Protein AF-A0A7S2BHL9-F1 (afdb_monomer)

Solvent-accessible surface area (backbone atoms only — not comparable to full-atom values): 12204 Å² total; per-residue (Å²): 124,82,43,43,43,85,50,82,46,42,50,85,62,42,86,82,74,61,64,64,34,63,33,91,82,46,52,95,88,54,96,54,55,38,31,38,43,61,52,90,95,43,86,72,59,41,47,38,34,33,65,55,87,74,25,52,67,37,49,40,31,65,76,65,19,43,65,74,72,44,53,56,55,47,52,53,49,51,55,51,58,76,70,50,92,65,92,69,88,46,30,35,38,30,39,51,33,43,53,25,66,45,60,51,50,37,51,66,74,48,87,50,27,38,42,32,21,28,37,51,57,64,28,27,30,20,21,38,43,19,44,33,50,33,26,72,79,40,62,80,48,39,91,26,42,41,37,35,70,28,34,60,17,60,55,76,43,76,48,41,37,35,34,28,73,53,29,74,78,52,39,30,77,56,61,65,86,84,53,51,102,54,57,42,94,72,63,44,82,31,43,30,32,30,49,66,81,77,45,50,73,78,59,53,76,35,55,73,47,74,48,82,54,41,67,85,42,56,67,41,41,70,98

Radius of gyration: 16.98 Å; Cα contacts (8 Å, |Δi|>4): 436; chains: 1; bounding box: 48×34×45 Å

Structure (mmCIF, N/CA/C/O backbone):
data_AF-A0A7S2BHL9-F1
#
_entry.id   AF-A0A7S2BHL9-F1
#
loop_
_atom_site.group_PDB
_atom_site.id
_atom_site.type_symbol
_atom_site.label_atom_id
_atom_site.label_alt_id
_atom_site.label_comp_id
_atom_site.label_asym_id
_atom_site.label_entity_id
_atom_site.label_seq_id
_atom_site.pdbx_PDB_ins_code
_atom_site.Cartn_x
_atom_site.Cartn_y
_atom_site.Cartn_z
_atom_site.occupancy
_atom_site.B_iso_or_equiv
_atom_site.auth_seq_id
_atom_site.auth_comp_id
_atom_site.auth_asym_id
_atom_site.auth_atom_id
_atom_site.pdbx_PDB_model_num
ATOM 1 N N . ARG A 1 1 ? 1.905 -14.658 -2.149 1.00 87.38 1 ARG A N 1
ATOM 2 C CA . ARG A 1 1 ? 1.742 -14.786 -0.676 1.00 87.38 1 ARG A CA 1
ATOM 3 C C . ARG A 1 1 ? 1.182 -13.473 -0.147 1.00 87.38 1 ARG A C 1
ATOM 5 O O . ARG A 1 1 ? 1.615 -12.440 -0.636 1.00 87.38 1 ARG A O 1
ATOM 12 N N . VAL A 1 2 ? 0.241 -13.515 0.797 1.00 94.94 2 VAL A N 1
ATOM 13 C CA . VAL A 1 2 ? -0.253 -12.319 1.507 1.00 94.94 2 VAL A CA 1
ATOM 14 C C . VAL A 1 2 ? 0.767 -11.895 2.558 1.00 94.94 2 VAL A C 1
ATOM 16 O O . VAL A 1 2 ? 1.362 -12.761 3.199 1.00 94.94 2 VAL A O 1
ATOM 19 N N . TRP A 1 3 ? 0.973 -10.591 2.706 1.00 98.00 3 TRP A N 1
ATOM 20 C CA . TRP A 1 3 ? 1.836 -9.993 3.719 1.00 98.00 3 TRP A CA 1
ATOM 21 C C . TRP A 1 3 ? 1.001 -9.323 4.815 1.00 98.00 3 TRP A C 1
ATOM 23 O O . TRP A 1 3 ? -0.018 -8.686 4.535 1.00 98.00 3 TRP A O 1
ATOM 33 N N . THR A 1 4 ? 1.453 -9.446 6.058 1.00 97.94 4 THR A N 1
ATOM 34 C CA . THR A 1 4 ? 0.885 -8.817 7.256 1.00 97.94 4 THR A CA 1
ATOM 35 C C . THR A 1 4 ? 1.964 -8.028 8.003 1.00 97.94 4 THR A C 1
ATOM 37 O O . THR A 1 4 ? 3.150 -8.304 7.821 1.00 97.94 4 THR A O 1
ATOM 40 N N . PRO A 1 5 ? 1.607 -7.101 8.910 1.00 98.00 5 PRO A N 1
ATOM 41 C CA . PRO A 1 5 ? 2.603 -6.337 9.667 1.00 98.00 5 PRO A CA 1
ATOM 42 C C . PRO A 1 5 ? 3.554 -7.157 10.554 1.00 98.00 5 PRO A C 1
ATOM 44 O O . PRO A 1 5 ? 4.575 -6.617 10.986 1.00 98.00 5 PRO A O 1
ATOM 47 N N . LEU A 1 6 ? 3.238 -8.430 10.825 1.00 97.19 6 LEU A N 1
ATOM 48 C CA . LEU A 1 6 ? 4.106 -9.357 11.562 1.00 97.19 6 LEU A CA 1
ATOM 49 C C . LEU A 1 6 ? 5.143 -10.054 10.672 1.00 97.19 6 LEU A C 1
ATOM 51 O O . LEU A 1 6 ? 6.123 -10.595 11.183 1.00 97.19 6 LEU A O 1
ATOM 55 N N . ASP A 1 7 ? 4.937 -10.064 9.355 1.00 98.06 7 ASP A N 1
ATOM 56 C CA . ASP A 1 7 ? 5.891 -10.630 8.411 1.00 98.06 7 ASP A CA 1
ATOM 57 C C . ASP A 1 7 ? 7.115 -9.714 8.245 1.00 98.06 7 ASP A C 1
ATOM 59 O O . ASP A 1 7 ? 7.069 -8.497 8.452 1.00 98.06 7 ASP A O 1
ATOM 63 N N . VAL A 1 8 ? 8.232 -10.289 7.789 1.00 97.88 8 VAL A N 1
ATOM 64 C CA . VAL A 1 8 ? 9.397 -9.496 7.370 1.00 97.88 8 VAL A CA 1
ATOM 65 C C . VAL A 1 8 ? 8.984 -8.562 6.221 1.00 97.88 8 VAL A C 1
ATOM 67 O O . VAL A 1 8 ? 8.369 -9.041 5.265 1.00 97.88 8 VAL A O 1
ATOM 70 N N . PRO A 1 9 ? 9.291 -7.249 6.272 1.00 98.00 9 PRO A N 1
ATOM 71 C CA . PRO A 1 9 ? 8.974 -6.324 5.185 1.00 98.00 9 PRO A CA 1
ATOM 72 C C . PRO A 1 9 ? 9.546 -6.775 3.838 1.00 98.00 9 PRO A C 1
ATOM 74 O O . PRO A 1 9 ? 10.678 -7.262 3.767 1.00 98.00 9 PRO A O 1
ATOM 77 N N . ILE A 1 10 ? 8.774 -6.574 2.768 1.00 97.62 10 ILE A N 1
ATOM 78 C CA . ILE A 1 10 ? 9.112 -7.031 1.417 1.00 97.62 10 ILE A CA 1
ATOM 79 C C . ILE A 1 10 ? 9.175 -5.870 0.413 1.00 97.62 10 ILE A C 1
ATOM 81 O O . ILE A 1 10 ? 8.376 -4.941 0.509 1.00 97.62 10 ILE A O 1
ATOM 85 N N . PRO A 1 11 ? 10.096 -5.928 -0.564 1.00 97.25 11 PRO A N 1
ATOM 86 C CA . PRO A 1 11 ? 11.291 -6.774 -0.550 1.00 97.25 11 PRO A CA 1
ATOM 87 C C . PRO A 1 11 ? 12.220 -6.415 0.630 1.00 97.25 11 PRO A C 1
ATOM 89 O O . PRO A 1 11 ? 12.159 -5.312 1.189 1.00 97.25 11 PRO A O 1
ATOM 92 N N . THR A 1 12 ? 13.074 -7.357 1.038 1.00 96.44 12 THR A N 1
ATOM 93 C CA . THR A 1 12 ? 14.035 -7.173 2.146 1.00 96.44 12 THR A CA 1
ATOM 94 C C . THR A 1 12 ? 15.100 -6.130 1.808 1.00 96.44 12 THR A C 1
ATOM 96 O O . THR A 1 12 ? 15.495 -5.346 2.672 1.00 96.44 12 THR A O 1
ATOM 99 N N . THR A 1 13 ? 15.488 -6.053 0.538 1.00 95.38 13 THR A N 1
ATOM 100 C CA . THR A 1 13 ? 16.360 -5.027 -0.043 1.00 95.38 13 THR A CA 1
ATOM 101 C C . THR A 1 13 ? 15.591 -4.209 -1.072 1.00 95.38 13 THR A C 1
ATOM 103 O O . THR A 1 13 ? 14.762 -4.746 -1.803 1.00 95.38 13 THR A O 1
ATOM 106 N N . HIS A 1 14 ? 15.853 -2.904 -1.140 1.00 95.62 14 HIS A N 1
ATOM 107 C CA . HIS A 1 14 ? 15.224 -2.051 -2.144 1.00 95.62 14 HIS A CA 1
ATOM 108 C C . HIS A 1 14 ? 15.722 -2.447 -3.546 1.00 95.62 14 HIS A C 1
ATOM 110 O O . HIS A 1 14 ? 16.930 -2.636 -3.696 1.00 95.62 14 HIS A O 1
ATOM 116 N N . PRO A 1 15 ? 14.858 -2.529 -4.578 1.00 93.12 15 PRO A N 1
ATOM 117 C CA . PRO A 1 15 ? 15.272 -2.919 -5.934 1.00 93.12 15 PRO A CA 1
ATOM 118 C C . PRO A 1 15 ? 16.387 -2.047 -6.528 1.00 93.12 15 PRO A C 1
ATOM 120 O O . PRO A 1 15 ? 17.220 -2.531 -7.281 1.00 93.12 15 PRO A O 1
ATOM 123 N N . LEU A 1 16 ? 16.427 -0.769 -6.141 1.00 90.81 16 LEU A N 1
ATOM 124 C CA . LEU A 1 16 ? 17.457 0.202 -6.541 1.00 90.81 16 LEU A CA 1
ATOM 125 C C . LEU A 1 16 ? 18.526 0.448 -5.457 1.00 90.81 16 LEU A C 1
ATOM 127 O O . LEU A 1 16 ? 19.230 1.450 -5.499 1.00 90.81 16 LEU A O 1
ATOM 131 N N . ASN A 1 17 ? 18.608 -0.421 -4.443 1.00 92.19 17 ASN A N 1
ATOM 132 C CA . ASN A 1 17 ? 19.536 -0.295 -3.311 1.00 92.19 17 ASN A CA 1
ATOM 133 C C . ASN A 1 17 ? 19.415 1.031 -2.518 1.00 92.19 17 ASN A C 1
ATOM 135 O O . ASN A 1 17 ? 20.384 1.536 -1.953 1.00 92.19 17 ASN A O 1
ATOM 139 N N . GLU A 1 18 ? 18.210 1.605 -2.467 1.00 90.69 18 GLU A N 1
ATOM 140 C CA . GLU A 1 18 ? 17.904 2.789 -1.664 1.00 90.69 18 GLU A CA 1
ATOM 141 C C . GLU A 1 18 ? 17.477 2.416 -0.236 1.00 90.69 18 GLU A C 1
ATOM 143 O O . GLU A 1 18 ? 17.133 1.275 0.075 1.00 90.69 18 GLU A O 1
ATOM 148 N N . THR A 1 19 ? 17.457 3.412 0.650 1.00 92.69 19 THR A N 1
ATOM 149 C CA . THR A 1 19 ? 16.949 3.274 2.021 1.00 92.69 19 THR A CA 1
ATOM 150 C C . THR A 1 19 ? 15.828 4.276 2.291 1.00 92.69 19 THR A C 1
ATOM 152 O O . THR A 1 19 ? 15.642 5.238 1.545 1.00 92.69 19 THR A O 1
ATOM 155 N N . CYS A 1 20 ? 15.060 4.055 3.363 1.00 94.62 20 CYS A N 1
ATOM 156 C CA . CYS A 1 20 ? 14.025 4.999 3.784 1.00 94.62 20 CYS A CA 1
ATOM 157 C C . CYS A 1 20 ? 14.647 6.374 4.056 1.00 94.62 20 CYS A C 1
ATOM 159 O O . CYS A 1 20 ? 15.630 6.487 4.795 1.00 94.62 20 CYS A O 1
ATOM 161 N N . ARG A 1 21 ? 14.057 7.431 3.497 1.00 91.44 21 ARG A N 1
ATOM 162 C CA . ARG A 1 21 ? 14.586 8.787 3.651 1.00 91.44 21 ARG A CA 1
ATOM 163 C C . ARG A 1 21 ? 14.358 9.324 5.066 1.00 91.44 21 ARG A C 1
ATOM 165 O O . ARG A 1 21 ? 13.219 9.452 5.508 1.00 91.44 21 ARG A O 1
ATOM 172 N N . ALA A 1 22 ? 15.441 9.703 5.744 1.00 87.81 22 ALA A N 1
ATOM 173 C CA . ALA A 1 22 ? 15.372 10.387 7.033 1.00 87.81 22 ALA A CA 1
ATOM 174 C C . ALA A 1 22 ? 14.797 11.810 6.899 1.00 87.81 22 ALA A C 1
ATOM 176 O O . ALA A 1 22 ? 14.979 12.481 5.877 1.00 87.81 22 ALA A O 1
ATOM 177 N N . HIS A 1 23 ? 14.119 12.283 7.942 1.00 81.81 23 HIS A N 1
ATOM 178 C CA . HIS A 1 23 ? 13.581 13.638 7.987 1.00 81.81 23 HIS A CA 1
ATOM 179 C C . HIS A 1 23 ? 14.723 14.665 8.177 1.00 81.81 23 HIS A C 1
ATOM 181 O O . HIS A 1 23 ? 15.514 14.497 9.095 1.00 81.81 23 HIS A O 1
ATOM 187 N N . PRO A 1 24 ? 14.828 15.758 7.390 1.00 76.81 24 PRO A N 1
ATOM 188 C CA . PRO A 1 24 ? 15.952 16.700 7.459 1.00 76.81 24 PRO A CA 1
ATOM 189 C C . PRO A 1 24 ? 16.146 17.338 8.833 1.00 76.81 24 PRO A C 1
ATOM 191 O O . PRO A 1 24 ? 17.255 17.705 9.197 1.00 76.81 24 PRO A O 1
ATOM 194 N N . ALA A 1 25 ? 15.051 17.489 9.580 1.00 73.50 25 ALA A N 1
ATOM 195 C CA . ALA A 1 25 ? 15.079 18.055 10.920 1.00 73.50 25 ALA A CA 1
ATOM 196 C C . ALA A 1 25 ? 15.480 17.046 12.009 1.00 73.50 25 ALA A C 1
ATOM 198 O O . ALA A 1 25 ? 15.640 17.474 13.146 1.00 73.50 25 ALA A O 1
ATOM 199 N N . SER A 1 26 ? 15.635 15.750 11.693 1.00 70.56 26 SER A N 1
ATOM 200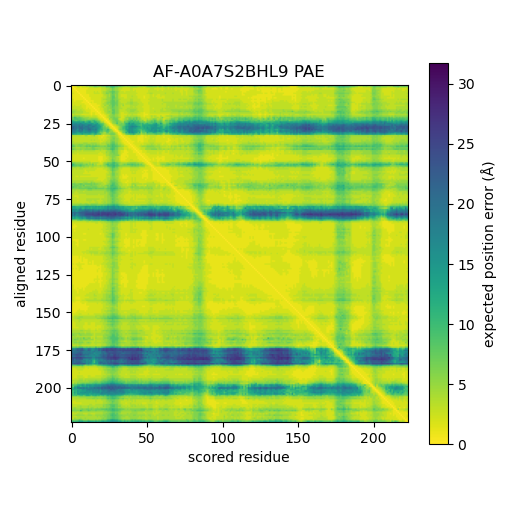 C CA . SER A 1 26 ? 15.983 14.744 12.698 1.00 70.56 26 SER A CA 1
ATOM 201 C C . SER A 1 26 ? 17.391 15.008 13.223 1.00 70.56 26 SER A C 1
ATOM 203 O O . SER A 1 26 ? 18.372 14.832 12.492 1.00 70.56 26 SER A O 1
ATOM 205 N N . LYS A 1 27 ? 17.501 15.437 14.480 1.00 66.38 27 LYS A N 1
ATOM 206 C CA . LYS A 1 27 ? 18.798 15.602 15.152 1.00 66.38 27 LYS A CA 1
ATOM 207 C C . LYS A 1 27 ? 19.281 14.267 15.716 1.00 66.38 27 LYS A C 1
ATOM 209 O O . LYS A 1 27 ? 18.485 13.389 16.049 1.00 66.38 27 LYS A O 1
ATOM 214 N N . ALA A 1 28 ? 20.598 14.115 15.861 1.00 58.03 28 ALA A N 1
ATOM 215 C CA . ALA A 1 28 ? 21.167 12.979 16.581 1.00 58.03 28 ALA A CA 1
ATOM 216 C C . ALA A 1 28 ? 20.583 12.929 18.009 1.00 58.03 28 ALA A C 1
ATOM 218 O O . ALA A 1 28 ? 20.686 13.904 18.749 1.00 58.03 28 ALA A O 1
ATOM 219 N N . GLY A 1 29 ? 19.938 11.814 18.369 1.00 56.56 29 GLY A N 1
ATOM 220 C CA . GLY A 1 29 ? 19.290 11.616 19.673 1.00 56.56 29 GLY A CA 1
ATOM 221 C C . GLY A 1 29 ? 17.776 11.872 19.718 1.00 56.56 29 GLY A C 1
ATOM 222 O O . GLY A 1 29 ? 17.157 11.603 20.746 1.00 56.56 29 GLY A O 1
ATOM 223 N N . GLU A 1 30 ? 17.145 12.340 18.634 1.00 64.06 30 GLU A N 1
ATOM 224 C CA . GLU A 1 30 ? 15.679 12.426 18.577 1.00 64.06 30 GLU A CA 1
ATOM 225 C C . GLU A 1 30 ? 15.024 11.049 18.412 1.00 64.06 30 GLU A C 1
ATOM 227 O O . GLU A 1 30 ? 15.515 10.174 17.700 1.00 64.06 30 GLU A O 1
ATOM 232 N N . LYS A 1 31 ? 13.856 10.876 19.047 1.00 60.72 31 LYS A N 1
ATOM 233 C CA . LYS A 1 31 ? 13.073 9.628 19.013 1.00 60.72 31 LYS A CA 1
ATOM 234 C C . LYS A 1 31 ? 12.518 9.274 17.628 1.00 60.72 31 LYS A C 1
ATOM 236 O O . LYS A 1 31 ? 12.017 8.169 17.466 1.00 60.72 31 LYS A O 1
ATOM 241 N N . SER A 1 32 ? 12.539 10.196 16.662 1.00 68.50 32 SER A N 1
ATOM 242 C CA . SER A 1 32 ? 11.975 9.979 15.329 1.00 68.50 32 SER A CA 1
ATOM 243 C C . SER A 1 32 ? 12.975 10.360 14.248 1.00 68.50 32 SER A C 1
ATOM 245 O O . SER A 1 32 ? 13.401 11.511 14.171 1.00 68.50 32 SER A O 1
ATOM 247 N N . ARG A 1 33 ? 13.347 9.390 13.411 1.00 85.19 33 ARG A N 1
ATOM 248 C CA . ARG A 1 33 ? 14.322 9.575 12.325 1.00 85.19 33 ARG A CA 1
ATOM 249 C C . ARG A 1 33 ? 13.641 9.810 10.977 1.00 85.19 33 ARG A C 1
ATOM 251 O O . ARG A 1 33 ? 14.258 10.357 10.065 1.00 85.19 33 ARG A O 1
ATOM 258 N N . PHE A 1 34 ? 12.380 9.414 10.839 1.00 92.00 34 PHE A N 1
ATOM 259 C CA . PHE A 1 34 ? 11.647 9.393 9.572 1.00 92.00 34 PHE A CA 1
ATOM 260 C C . PHE A 1 34 ? 10.451 10.361 9.600 1.00 92.00 34 PHE A C 1
ATOM 262 O O . PHE A 1 34 ? 9.995 10.739 10.682 1.00 92.00 34 PHE A O 1
ATOM 269 N N . PRO A 1 35 ? 9.939 10.822 8.439 1.00 92.81 35 PRO A N 1
ATOM 270 C CA . PRO A 1 35 ? 8.747 11.670 8.411 1.00 92.81 35 PRO A CA 1
ATOM 271 C C . PRO A 1 35 ? 7.561 10.956 9.057 1.00 92.81 35 PRO A C 1
ATOM 273 O O . PRO A 1 35 ? 7.371 9.758 8.864 1.00 92.81 35 PRO A O 1
ATOM 276 N N . ARG A 1 36 ? 6.728 11.702 9.782 1.00 93.69 36 ARG A N 1
ATOM 277 C CA . ARG A 1 36 ? 5.514 11.163 10.398 1.00 93.69 36 ARG A CA 1
ATOM 278 C C . ARG A 1 36 ? 4.278 11.517 9.594 1.00 93.69 36 ARG A C 1
ATOM 280 O O . ARG A 1 36 ? 4.155 12.642 9.105 1.00 93.69 36 ARG A O 1
ATOM 287 N N . LEU A 1 37 ? 3.343 10.575 9.515 1.00 94.12 37 LEU A N 1
ATOM 288 C CA . LEU A 1 37 ? 2.014 10.853 8.992 1.00 94.12 37 LEU A CA 1
ATOM 289 C C . LEU A 1 37 ? 1.175 11.559 10.068 1.00 94.12 37 LEU A C 1
ATOM 291 O O . LEU A 1 37 ? 1.025 11.083 11.191 1.00 94.12 37 LEU A O 1
ATOM 295 N N . LEU A 1 38 ? 0.637 12.721 9.716 1.00 93.81 38 LEU A N 1
ATOM 296 C CA . LEU A 1 38 ? -0.141 13.610 10.563 1.00 93.81 38 LEU A CA 1
ATOM 297 C C . LEU A 1 38 ? -1.607 13.535 10.147 1.00 93.81 38 LEU A C 1
ATOM 299 O O . LEU A 1 38 ? -2.035 14.137 9.158 1.00 93.81 38 LEU A O 1
ATOM 303 N N . ILE A 1 39 ? -2.383 12.810 10.943 1.00 91.81 39 ILE A N 1
ATOM 304 C CA . ILE A 1 39 ? -3.830 12.717 10.800 1.00 91.81 39 ILE A CA 1
ATOM 305 C C . ILE A 1 39 ? -4.480 13.622 11.857 1.00 91.81 39 ILE A C 1
ATOM 307 O O . ILE A 1 39 ? -4.161 13.493 13.041 1.00 91.81 39 ILE A O 1
ATOM 311 N N . PRO A 1 40 ? -5.373 14.556 11.474 1.00 87.69 40 PRO A N 1
ATOM 312 C CA . PRO A 1 40 ? -6.070 15.400 12.439 1.00 87.69 40 PRO A CA 1
ATOM 313 C C . PRO A 1 40 ? -6.778 14.566 13.511 1.00 87.69 40 PRO A C 1
ATOM 315 O O . PRO A 1 40 ? -7.507 13.632 13.181 1.00 87.69 40 PRO A O 1
ATOM 318 N N . ASN A 1 41 ? -6.579 14.935 14.779 1.00 86.69 41 ASN A N 1
ATOM 319 C CA . ASN A 1 41 ? -7.155 14.287 15.965 1.00 86.69 41 ASN A CA 1
ATOM 320 C C . ASN A 1 41 ? -6.713 12.833 16.211 1.00 86.69 41 ASN A C 1
ATOM 322 O O . ASN A 1 41 ? -7.258 12.185 17.101 1.00 86.69 41 ASN A O 1
ATOM 326 N N . ALA A 1 42 ? -5.727 12.321 15.470 1.00 90.94 42 ALA A N 1
ATOM 327 C CA . ALA A 1 42 ? -5.126 11.032 15.775 1.00 90.94 42 ALA A CA 1
ATOM 328 C C . ALA A 1 42 ? -4.066 11.161 16.873 1.00 90.94 42 ALA A C 1
ATOM 330 O O . ALA A 1 42 ? -3.230 12.071 16.856 1.00 90.94 42 ALA A O 1
ATOM 331 N N . THR A 1 43 ? -4.087 10.220 17.812 1.00 90.25 43 THR A N 1
ATOM 332 C CA . THR A 1 43 ? -3.041 10.057 18.828 1.00 90.25 43 THR A CA 1
ATOM 333 C C . THR A 1 43 ? -1.781 9.453 18.215 1.00 90.25 43 THR A C 1
ATOM 335 O O . THR A 1 43 ? -0.683 9.962 18.443 1.00 90.25 43 THR A O 1
ATOM 338 N N . LEU A 1 44 ? -1.949 8.420 17.384 1.00 93.12 44 LEU A N 1
ATOM 339 C CA . LEU A 1 44 ? -0.868 7.765 16.659 1.00 93.12 44 LEU A CA 1
ATOM 340 C C . LEU A 1 44 ? -0.360 8.652 15.512 1.00 93.12 44 LEU A C 1
ATOM 342 O O . LEU A 1 44 ? -1.135 9.145 14.690 1.00 93.12 44 LEU A O 1
ATOM 346 N N . LYS A 1 45 ? 0.962 8.837 15.453 1.00 93.75 45 LYS A N 1
ATOM 347 C CA . LYS A 1 45 ? 1.665 9.604 14.409 1.00 93.75 45 LYS A CA 1
ATOM 348 C C . LYS A 1 45 ? 2.823 8.758 13.883 1.00 93.75 45 LYS A C 1
ATOM 350 O O . LYS A 1 45 ? 3.971 9.031 14.259 1.00 93.75 45 LYS A O 1
ATOM 355 N N . PRO A 1 46 ? 2.530 7.723 13.082 1.00 93.69 46 PRO A N 1
ATOM 356 C CA . PRO A 1 46 ? 3.519 6.723 12.746 1.00 93.69 46 PRO A CA 1
ATOM 357 C C . PRO A 1 46 ? 4.532 7.281 11.759 1.00 93.69 46 PRO A C 1
ATOM 359 O O . PRO A 1 46 ? 4.240 8.167 10.946 1.00 93.69 46 PRO A O 1
ATOM 362 N N . GLU A 1 47 ? 5.737 6.738 11.843 1.00 95.62 47 GLU A N 1
ATOM 363 C CA . GLU A 1 47 ? 6.790 6.989 10.875 1.00 95.62 47 GLU A CA 1
ATOM 364 C C . GLU A 1 47 ? 6.459 6.353 9.521 1.00 95.62 47 GLU A C 1
ATOM 366 O O . GLU A 1 47 ? 5.943 5.239 9.437 1.00 95.62 47 GLU A O 1
ATOM 371 N N . MET A 1 48 ? 6.799 7.065 8.451 1.00 96.56 48 MET A N 1
ATOM 372 C CA . MET A 1 48 ? 6.664 6.610 7.075 1.00 96.56 48 MET A CA 1
ATOM 373 C C . MET A 1 48 ? 8.051 6.374 6.481 1.00 96.56 48 MET A C 1
ATOM 375 O O . MET A 1 48 ? 8.894 7.273 6.435 1.00 96.56 48 MET A O 1
ATOM 379 N N . CYS A 1 49 ? 8.280 5.170 5.967 1.00 97.06 49 CYS A N 1
ATOM 380 C CA . CYS A 1 49 ? 9.409 4.898 5.092 1.00 97.06 49 CYS A CA 1
ATOM 381 C C . CYS A 1 49 ? 9.083 5.480 3.714 1.00 97.06 49 CYS A C 1
ATOM 383 O O . CYS A 1 49 ? 8.369 4.854 2.944 1.00 97.06 49 CYS A O 1
ATOM 385 N N . VAL A 1 50 ? 9.594 6.666 3.388 1.00 96.12 50 VAL A N 1
ATOM 386 C CA . VAL A 1 50 ? 9.352 7.312 2.083 1.00 96.12 50 VAL A CA 1
ATOM 387 C C . VAL A 1 50 ? 10.550 7.168 1.140 1.00 96.12 50 VAL A C 1
ATOM 389 O O . VAL A 1 50 ? 11.668 6.899 1.602 1.00 96.12 50 VAL A O 1
ATOM 392 N N . ARG A 1 51 ? 10.318 7.355 -0.168 1.00 93.62 51 ARG A N 1
ATOM 393 C CA . ARG A 1 51 ? 11.350 7.249 -1.212 1.00 93.62 51 ARG A CA 1
ATOM 394 C C . ARG A 1 51 ? 12.429 8.313 -1.024 1.00 93.62 51 ARG A C 1
ATOM 396 O O . ARG A 1 51 ? 12.175 9.415 -0.515 1.00 93.62 51 ARG A O 1
ATOM 403 N N . SER A 1 52 ? 13.647 7.983 -1.442 1.00 87.94 52 SER A N 1
ATOM 404 C CA . SER A 1 52 ? 14.728 8.961 -1.512 1.00 87.94 52 SER A CA 1
ATOM 405 C C . SER A 1 52 ? 14.552 9.887 -2.735 1.00 87.94 52 SER A C 1
ATOM 407 O O . SER A 1 52 ? 13.605 9.756 -3.509 1.00 87.94 52 SER A O 1
ATOM 409 N N . GLY A 1 53 ? 15.407 10.902 -2.884 1.00 84.62 53 GLY A N 1
ATOM 410 C CA . GLY A 1 53 ? 15.388 11.769 -4.071 1.00 84.62 53 GLY A CA 1
ATOM 411 C C . GLY A 1 53 ? 14.200 12.743 -4.184 1.00 84.62 53 GLY A C 1
ATOM 412 O O . GLY A 1 53 ? 13.676 13.246 -3.184 1.00 84.62 53 GLY A O 1
ATOM 413 N N . LYS A 1 54 ? 13.838 13.083 -5.430 1.00 84.69 54 LYS A N 1
ATOM 414 C CA . LYS A 1 54 ? 12.817 14.088 -5.800 1.00 84.69 54 LYS A CA 1
ATOM 415 C C . LYS A 1 54 ? 11.445 13.466 -6.104 1.00 84.69 54 LYS A C 1
ATOM 417 O O . LYS A 1 54 ? 10.751 13.929 -6.998 1.00 84.69 54 LYS A O 1
ATOM 422 N N . ASP A 1 55 ? 11.058 12.426 -5.372 1.00 91.50 55 ASP A N 1
ATOM 423 C CA . ASP A 1 55 ? 9.739 11.811 -5.527 1.00 91.50 55 ASP A CA 1
ATOM 424 C C . ASP A 1 55 ? 8.614 12.753 -5.056 1.00 91.50 55 ASP A C 1
ATOM 426 O O . ASP A 1 55 ? 8.678 13.289 -3.941 1.00 91.50 55 ASP A O 1
ATOM 430 N N . LEU A 1 56 ? 7.596 12.969 -5.897 1.00 91.75 56 LEU A N 1
ATOM 431 C CA . LEU A 1 56 ? 6.505 13.919 -5.633 1.00 91.75 56 LEU A CA 1
ATOM 432 C C . LEU A 1 56 ? 5.725 13.577 -4.359 1.00 91.75 56 LEU A C 1
A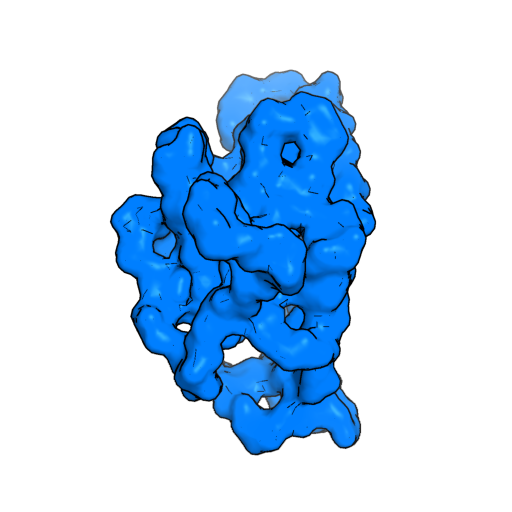TOM 434 O O . LEU A 1 56 ? 5.570 14.427 -3.476 1.00 91.75 56 LEU A O 1
ATOM 438 N N . LEU A 1 57 ? 5.268 12.330 -4.235 1.00 92.12 57 LEU A N 1
ATOM 439 C CA . LEU A 1 57 ? 4.461 11.890 -3.099 1.00 92.12 57 LEU A CA 1
ATOM 440 C C . LEU A 1 57 ? 5.265 11.927 -1.795 1.00 92.12 57 LEU A C 1
ATOM 442 O O . LEU A 1 57 ? 4.811 12.469 -0.783 1.00 92.12 57 LEU A O 1
ATOM 446 N N . SER A 1 58 ? 6.495 11.421 -1.835 1.00 94.25 58 SER A N 1
ATOM 447 C CA . SER A 1 58 ? 7.412 11.446 -0.696 1.00 94.25 58 SER A CA 1
ATOM 448 C C . SER A 1 58 ? 7.710 12.881 -0.269 1.00 94.25 58 SER A C 1
ATOM 450 O O . SER A 1 58 ? 7.671 13.189 0.919 1.00 94.25 58 SER A O 1
ATOM 452 N N . SER A 1 59 ? 7.914 13.801 -1.216 1.00 93.56 59 SER A N 1
ATOM 453 C CA . SER A 1 59 ? 8.120 15.227 -0.926 1.00 93.56 59 SER A CA 1
ATOM 454 C C . SER A 1 59 ? 6.911 15.869 -0.242 1.00 93.56 59 SER A C 1
ATOM 456 O O . SER A 1 59 ? 7.079 16.676 0.677 1.00 93.56 59 SER A O 1
ATOM 458 N N . VAL A 1 60 ? 5.691 15.497 -0.640 1.00 93.12 60 VAL A N 1
ATOM 459 C CA . VAL A 1 60 ? 4.458 15.964 0.010 1.00 93.12 60 VAL A CA 1
ATOM 460 C C . VAL A 1 60 ? 4.390 15.488 1.461 1.00 93.12 60 VAL A C 1
ATOM 462 O O . VAL A 1 60 ? 4.146 16.308 2.350 1.00 93.12 60 VAL A O 1
ATOM 465 N N . ILE A 1 61 ? 4.665 14.208 1.722 1.00 93.88 61 ILE A N 1
ATOM 466 C CA . ILE A 1 61 ? 4.682 13.652 3.085 1.00 93.88 61 ILE A CA 1
ATOM 467 C C . ILE A 1 61 ? 5.775 14.316 3.923 1.00 93.88 61 ILE A C 1
ATOM 469 O O . ILE A 1 61 ? 5.509 14.749 5.037 1.00 93.88 61 ILE A O 1
ATOM 473 N N . MET A 1 62 ? 6.975 14.485 3.375 1.00 92.50 62 MET A N 1
ATOM 474 C CA . MET A 1 62 ? 8.093 15.133 4.067 1.00 92.50 62 MET A CA 1
ATOM 475 C C . MET A 1 62 ? 7.778 16.580 4.453 1.00 92.50 62 MET A C 1
ATOM 477 O O . MET A 1 62 ? 8.105 17.014 5.551 1.00 92.50 62 MET A O 1
ATOM 481 N N . LYS A 1 63 ? 7.136 17.338 3.557 1.00 91.88 63 LYS A N 1
ATOM 482 C CA . LYS A 1 63 ? 6.851 18.761 3.783 1.00 91.88 63 LYS A CA 1
ATOM 483 C C . LYS A 1 63 ? 5.618 18.994 4.652 1.00 91.88 63 LYS A C 1
ATOM 485 O O . LYS A 1 63 ? 5.569 19.970 5.395 1.00 91.88 63 LYS A O 1
ATOM 490 N N . ARG A 1 64 ? 4.577 18.177 4.485 1.00 92.12 64 ARG A N 1
ATOM 491 C CA . ARG A 1 64 ? 3.241 18.441 5.051 1.00 92.12 64 ARG A CA 1
ATOM 492 C C . ARG A 1 64 ? 2.807 17.411 6.088 1.00 92.12 64 ARG A C 1
ATOM 494 O O . ARG A 1 64 ? 1.798 17.635 6.751 1.00 92.12 64 ARG A O 1
ATOM 501 N N . GLY A 1 65 ? 3.495 16.277 6.175 1.00 92.56 65 GLY A N 1
ATOM 502 C CA . GLY A 1 65 ? 3.097 15.132 6.987 1.00 92.56 65 GLY A CA 1
ATOM 503 C C . GLY A 1 65 ? 1.797 14.474 6.527 1.00 92.56 65 GLY A C 1
ATOM 504 O O . GLY A 1 65 ? 1.250 13.664 7.253 1.00 92.56 65 GLY A O 1
ATOM 505 N N . ARG A 1 66 ? 1.228 14.825 5.368 1.00 90.31 66 ARG A N 1
ATOM 506 C CA . ARG A 1 66 ? -0.081 14.307 4.934 1.00 90.31 66 ARG A CA 1
ATOM 507 C C . ARG A 1 66 ? -0.246 14.353 3.426 1.00 90.31 66 ARG A C 1
ATOM 509 O O . ARG A 1 66 ? 0.268 15.264 2.779 1.00 90.31 66 ARG A O 1
ATOM 516 N N . VAL A 1 67 ? -1.048 13.429 2.908 1.00 86.31 67 VAL A N 1
ATOM 517 C CA . VAL A 1 67 ? -1.499 13.388 1.512 1.00 86.31 67 VAL A CA 1
ATOM 518 C C . VAL A 1 67 ? -2.970 13.787 1.483 1.00 86.31 67 VAL A C 1
ATOM 520 O O . VAL A 1 67 ? -3.783 13.224 2.215 1.00 86.31 67 VAL A O 1
ATOM 523 N N . THR A 1 68 ? -3.301 14.820 0.707 1.00 86.56 68 THR A N 1
ATOM 524 C CA . THR A 1 68 ? -4.631 15.449 0.748 1.00 86.56 68 THR A CA 1
ATOM 525 C C . THR A 1 68 ? -5.734 14.481 0.330 1.00 86.56 68 THR A C 1
ATOM 527 O O . THR A 1 68 ? -6.777 14.445 0.982 1.00 86.56 68 THR A O 1
ATOM 530 N N . ASP A 1 69 ? -5.479 13.660 -0.684 1.00 85.69 69 ASP A N 1
ATOM 531 C CA . ASP A 1 69 ? -6.497 12.807 -1.307 1.00 85.69 69 ASP A CA 1
ATOM 532 C C . ASP A 1 69 ? -6.992 11.724 -0.341 1.00 85.69 69 ASP A C 1
ATOM 534 O O . ASP A 1 69 ? -8.186 11.438 -0.256 1.00 85.69 69 ASP A O 1
ATOM 538 N N . CYS A 1 70 ? -6.108 11.233 0.533 1.00 91.56 70 CYS A N 1
ATOM 539 C CA . CYS A 1 70 ? -6.463 10.250 1.553 1.00 91.56 70 CYS A CA 1
ATOM 540 C C . CYS A 1 70 ? -7.491 10.777 2.571 1.00 91.56 70 CYS A C 1
ATOM 542 O O . CYS A 1 70 ? -8.216 9.994 3.186 1.00 91.56 70 CYS A O 1
ATOM 544 N N . ARG A 1 71 ? -7.601 12.104 2.756 1.00 91.25 71 ARG A N 1
ATOM 545 C CA . ARG A 1 71 ? -8.598 12.695 3.666 1.00 91.25 71 ARG A CA 1
ATOM 546 C C . ARG A 1 71 ? -10.022 12.419 3.192 1.00 91.25 71 ARG A C 1
ATOM 548 O O . ARG A 1 71 ? -10.893 12.187 4.028 1.00 91.25 71 ARG A O 1
ATOM 555 N N . GLN A 1 72 ? -10.262 12.456 1.883 1.00 91.75 72 GLN A N 1
ATOM 556 C CA . GLN A 1 72 ? -11.596 12.214 1.336 1.00 91.75 72 GLN A CA 1
ATOM 557 C C . GLN A 1 72 ? -12.030 10.767 1.591 1.00 91.75 72 GLN A C 1
ATOM 559 O O . GLN A 1 72 ? -13.163 10.542 2.005 1.00 91.75 72 GLN A O 1
ATOM 564 N N . LEU A 1 73 ? -11.106 9.807 1.481 1.00 93.31 73 LEU A N 1
ATOM 565 C CA . LEU A 1 73 ? -11.364 8.393 1.781 1.00 93.31 73 LEU A CA 1
ATOM 566 C C . LEU A 1 73 ? -11.784 8.174 3.243 1.00 93.31 73 LEU A C 1
ATOM 568 O O . LEU A 1 73 ? -12.723 7.428 3.510 1.00 93.31 73 LEU A O 1
ATOM 572 N N . ILE A 1 74 ? -11.148 8.875 4.188 1.00 93.25 74 ILE A N 1
ATOM 573 C CA . ILE A 1 74 ? -11.525 8.832 5.612 1.00 93.25 74 ILE A CA 1
ATOM 574 C C . ILE A 1 74 ? -12.953 9.355 5.817 1.00 93.25 74 ILE A C 1
ATOM 576 O O . ILE A 1 74 ? -13.719 8.776 6.586 1.00 93.25 74 ILE A O 1
ATOM 580 N N . VAL A 1 75 ? -13.313 10.457 5.151 1.00 92.81 75 VAL A N 1
ATOM 581 C CA . VAL A 1 75 ? -14.663 11.036 5.241 1.00 92.81 75 VAL A CA 1
ATOM 582 C C . VAL A 1 75 ? -15.697 10.078 4.653 1.00 92.81 75 VAL A C 1
ATOM 584 O O . VAL A 1 75 ? -16.708 9.810 5.299 1.00 92.81 75 VAL A O 1
ATOM 587 N N . LEU A 1 76 ? -15.422 9.513 3.475 1.00 92.06 76 LEU A N 1
ATOM 588 C CA . LEU A 1 76 ? -16.295 8.532 2.831 1.00 92.06 76 LEU A CA 1
ATOM 589 C C . LEU A 1 76 ? -16.525 7.311 3.729 1.00 92.06 76 LEU A C 1
ATOM 591 O O . LEU A 1 76 ? -17.673 6.912 3.922 1.00 92.06 76 LEU A O 1
ATOM 595 N N . TRP A 1 77 ? -15.466 6.775 4.346 1.00 92.19 77 TRP A N 1
ATOM 596 C CA . TRP A 1 77 ? -15.581 5.665 5.294 1.00 92.19 77 TRP A CA 1
ATOM 597 C C . TRP A 1 77 ? -16.491 5.999 6.473 1.00 92.19 77 TRP A C 1
ATOM 599 O O . TRP A 1 77 ? -17.424 5.253 6.768 1.00 92.19 77 TRP A O 1
ATOM 609 N N . LYS A 1 78 ? -16.256 7.141 7.130 1.00 90.75 78 LYS A N 1
ATOM 610 C CA . LYS A 1 78 ? -17.040 7.562 8.300 1.00 90.75 78 LYS A CA 1
ATOM 611 C C . LYS A 1 78 ? -18.514 7.772 7.959 1.00 90.75 78 LYS A C 1
ATOM 613 O O . LYS A 1 78 ? -19.372 7.358 8.732 1.00 90.75 78 LYS A O 1
ATOM 618 N N . ASN A 1 79 ? -18.811 8.345 6.795 1.00 89.31 79 ASN A N 1
ATOM 619 C CA . ASN A 1 79 ? -20.186 8.558 6.344 1.00 89.31 79 ASN A CA 1
ATOM 620 C C . ASN A 1 79 ? -20.899 7.236 6.020 1.00 89.31 79 ASN A C 1
ATOM 622 O O . ASN A 1 79 ? -22.051 7.042 6.413 1.00 89.31 79 ASN A O 1
ATOM 626 N N . HIS A 1 80 ? -20.213 6.303 5.353 1.00 85.31 80 HIS A N 1
ATOM 627 C CA . HIS A 1 80 ? -20.754 4.966 5.113 1.00 85.31 80 HIS A CA 1
ATOM 628 C C . HIS A 1 80 ? -21.014 4.233 6.438 1.00 85.31 80 HIS A C 1
ATOM 630 O O . HIS A 1 80 ? -22.076 3.652 6.636 1.00 85.31 80 HIS A O 1
ATOM 636 N N . HIS A 1 81 ? -20.079 4.298 7.388 1.00 77.50 81 HIS A N 1
ATOM 637 C CA . HIS A 1 81 ? -20.234 3.629 8.678 1.00 77.50 81 HIS A CA 1
ATOM 638 C C . HIS A 1 81 ? -21.335 4.254 9.554 1.00 77.50 81 HIS A C 1
ATOM 640 O O . HIS A 1 81 ? -22.006 3.543 10.294 1.00 77.50 81 HIS A O 1
ATOM 646 N N . ALA A 1 82 ? -21.558 5.568 9.462 1.00 69.12 82 ALA A N 1
ATOM 647 C CA . ALA A 1 82 ? -22.644 6.242 10.177 1.00 69.12 82 ALA A CA 1
ATOM 648 C C . ALA A 1 82 ? -24.041 5.843 9.666 1.00 69.12 82 ALA A C 1
ATOM 650 O O . ALA A 1 82 ? -25.017 5.936 10.405 1.00 69.12 82 ALA A O 1
ATOM 651 N N . THR A 1 83 ? -24.142 5.407 8.408 1.00 65.38 83 THR A N 1
ATOM 652 C CA . THR A 1 83 ? -25.414 5.060 7.751 1.00 65.38 83 THR A CA 1
ATOM 653 C C . THR A 1 83 ? -25.657 3.552 7.672 1.00 65.38 83 THR A C 1
ATOM 655 O O . THR A 1 83 ? -26.803 3.108 7.595 1.00 65.38 83 THR A O 1
ATOM 658 N N . ALA A 1 84 ? -24.602 2.738 7.730 1.00 64.25 84 ALA A N 1
ATOM 659 C CA . ALA A 1 84 ? -24.702 1.290 7.674 1.00 64.25 84 ALA A CA 1
ATOM 660 C C . ALA A 1 84 ? -25.070 0.695 9.046 1.00 64.25 84 ALA A C 1
ATOM 662 O O . ALA A 1 84 ? -24.239 0.601 9.943 1.00 64.25 84 ALA A O 1
ATOM 663 N N . SER A 1 85 ? -26.295 0.177 9.182 1.00 54.47 85 SER A N 1
ATOM 664 C CA . SER A 1 85 ? -26.747 -0.627 10.336 1.00 54.47 85 SER A CA 1
ATOM 665 C C . SER A 1 85 ? -26.154 -2.053 10.324 1.00 54.47 85 SER A C 1
ATOM 667 O O . SER A 1 85 ? -26.846 -3.050 10.527 1.00 54.47 85 SER A O 1
ATOM 669 N N . ARG A 1 86 ? -24.869 -2.193 9.970 1.00 57.66 86 ARG A N 1
ATOM 670 C CA . ARG A 1 86 ? -24.230 -3.503 9.786 1.00 57.66 86 ARG A CA 1
ATOM 671 C C . ARG A 1 86 ? -23.526 -3.944 11.059 1.00 57.66 86 ARG A C 1
ATOM 673 O O . ARG A 1 86 ? -22.581 -3.314 11.518 1.00 57.66 86 ARG A O 1
ATOM 680 N N . THR A 1 87 ? -23.939 -5.095 11.572 1.00 54.47 87 THR A N 1
ATOM 681 C CA . THR A 1 87 ? -23.189 -5.854 12.568 1.00 54.47 87 THR A CA 1
ATOM 682 C C . THR A 1 87 ? -22.016 -6.557 11.871 1.00 54.47 87 THR A C 1
ATOM 684 O O . THR A 1 87 ? -22.194 -7.483 11.081 1.00 54.47 87 THR A O 1
ATOM 687 N N . GLY A 1 88 ? -20.788 -6.087 12.110 1.00 64.31 88 GLY A N 1
ATOM 688 C CA . GLY A 1 88 ? -19.556 -6.776 11.701 1.00 64.31 88 GLY A CA 1
ATOM 689 C C . GLY A 1 88 ? -18.532 -5.912 10.959 1.00 64.31 88 GLY A C 1
ATOM 690 O O . GLY A 1 88 ? -18.868 -4.931 10.305 1.00 64.31 88 GLY A O 1
ATOM 691 N N . ARG A 1 89 ? -17.256 -6.318 11.039 1.00 72.81 89 ARG A N 1
ATOM 692 C CA . ARG A 1 89 ? -16.107 -5.620 10.427 1.00 72.81 89 ARG A CA 1
ATOM 693 C C . ARG A 1 89 ? -16.288 -5.493 8.907 1.00 72.81 89 ARG A C 1
ATOM 695 O O . ARG A 1 89 ? -16.386 -6.521 8.227 1.00 72.81 89 ARG A O 1
ATOM 702 N N . THR A 1 90 ? -16.322 -4.279 8.382 1.00 86.88 90 THR A N 1
ATOM 703 C CA . THR A 1 90 ? -16.325 -3.995 6.941 1.00 86.88 90 THR A CA 1
ATOM 704 C C . THR A 1 90 ? -14.897 -3.822 6.425 1.00 86.88 90 THR A C 1
ATOM 706 O O . THR A 1 90 ? -13.956 -3.613 7.196 1.00 86.88 90 THR A O 1
ATOM 709 N N . ILE A 1 91 ? -14.729 -3.966 5.112 1.00 90.62 91 ILE A N 1
ATOM 710 C CA . ILE A 1 91 ? -13.431 -3.945 4.436 1.00 90.62 91 ILE A CA 1
ATOM 711 C C . ILE A 1 91 ? -13.345 -2.714 3.533 1.00 90.62 91 ILE A C 1
ATOM 713 O O . ILE A 1 91 ? -14.291 -2.406 2.804 1.00 90.62 91 ILE A O 1
ATOM 717 N N . PHE A 1 92 ? -12.200 -2.040 3.581 1.00 94.50 92 PHE A N 1
ATOM 718 C CA . PHE A 1 92 ? -11.754 -1.071 2.591 1.00 94.50 92 PHE A CA 1
ATOM 719 C C . PHE A 1 92 ? -10.781 -1.766 1.635 1.00 94.50 92 PHE A C 1
ATOM 721 O O . PHE A 1 92 ? -9.763 -2.300 2.078 1.00 94.50 92 PHE A O 1
ATOM 728 N N . LEU A 1 93 ? -11.081 -1.768 0.341 1.00 94.94 93 LEU A N 1
ATOM 729 C CA . LEU A 1 93 ? -10.177 -2.275 -0.691 1.00 94.94 93 LEU A CA 1
ATOM 730 C C . LEU A 1 93 ? -9.383 -1.117 -1.289 1.00 94.94 93 LEU A C 1
ATOM 732 O O . LEU A 1 93 ? -9.959 -0.114 -1.702 1.00 94.94 93 LEU A O 1
ATOM 736 N N . GLU A 1 94 ? -8.070 -1.259 -1.366 1.00 97.00 94 GLU A N 1
ATOM 737 C CA . GLU A 1 94 ? -7.191 -0.302 -2.024 1.00 97.00 94 GLU A CA 1
ATOM 738 C C . GLU A 1 94 ? -6.422 -1.005 -3.143 1.00 97.00 94 GLU A C 1
ATOM 740 O O . GLU A 1 94 ? -5.579 -1.857 -2.873 1.00 97.00 94 GLU A O 1
ATOM 745 N N . LEU A 1 95 ? -6.711 -0.645 -4.394 1.00 96.69 95 LEU A N 1
ATOM 746 C CA . LEU A 1 95 ? -5.939 -1.058 -5.565 1.00 96.69 95 LEU A CA 1
ATOM 747 C C . LEU A 1 95 ? -4.994 0.081 -5.948 1.00 96.69 95 LEU A C 1
ATOM 749 O O . LEU A 1 95 ? -5.457 1.196 -6.199 1.00 96.69 95 LEU A O 1
ATOM 753 N N . GLY A 1 96 ? -3.687 -0.195 -5.945 1.00 96.50 96 GLY A N 1
ATOM 754 C CA . GLY A 1 96 ? -2.653 0.833 -6.076 1.00 96.50 96 GLY A CA 1
ATOM 755 C C . GLY A 1 96 ? -2.405 1.540 -4.745 1.00 96.50 96 GLY A C 1
ATOM 756 O O . GLY A 1 96 ? -2.670 2.736 -4.587 1.00 96.50 96 GLY A O 1
ATOM 757 N N . ALA A 1 97 ? -1.954 0.782 -3.741 1.00 97.62 97 ALA A N 1
ATOM 758 C CA . ALA A 1 97 ? -1.666 1.316 -2.407 1.00 97.62 97 ALA A CA 1
ATOM 759 C C . ALA A 1 97 ? -0.402 2.188 -2.362 1.00 97.62 97 ALA A C 1
ATOM 761 O O . ALA A 1 97 ? -0.227 2.994 -1.438 1.00 97.62 97 ALA A O 1
ATOM 762 N N . ASN A 1 98 ? 0.454 2.080 -3.381 1.00 96.88 98 ASN A N 1
ATOM 763 C CA . ASN A 1 98 ? 1.677 2.844 -3.548 1.00 96.88 98 ASN A CA 1
ATOM 764 C C . ASN A 1 98 ? 2.555 2.701 -2.286 1.00 96.88 98 ASN A C 1
ATOM 766 O O . ASN A 1 98 ? 2.612 1.631 -1.683 1.00 96.88 98 ASN A O 1
ATOM 770 N N . ILE A 1 99 ? 3.225 3.756 -1.826 1.00 97.56 99 ILE A N 1
ATOM 771 C CA . ILE A 1 99 ? 4.011 3.729 -0.579 1.00 97.56 99 ILE A CA 1
ATOM 772 C C . ILE A 1 99 ? 3.159 3.638 0.709 1.00 97.56 99 ILE A C 1
ATOM 774 O O . ILE A 1 99 ? 3.696 3.767 1.810 1.00 97.56 99 ILE A O 1
ATOM 778 N N . GLY A 1 100 ? 1.835 3.466 0.606 1.00 97.56 100 GLY A N 1
ATOM 779 C CA . GLY A 1 100 ? 0.948 3.202 1.743 1.00 97.56 100 GLY A CA 1
ATOM 780 C C . GLY A 1 100 ? 0.401 4.411 2.485 1.00 97.56 100 GLY A C 1
ATOM 781 O O . GLY A 1 100 ? -0.094 4.269 3.601 1.00 97.56 100 GLY A O 1
ATOM 782 N N . ALA A 1 101 ? 0.478 5.611 1.908 1.00 96.50 101 ALA A N 1
ATOM 783 C CA . ALA A 1 101 ? 0.033 6.823 2.595 1.00 96.50 101 ALA A CA 1
ATOM 784 C C . ALA A 1 101 ? -1.474 6.807 2.914 1.00 96.50 101 ALA A C 1
ATOM 786 O O . ALA A 1 101 ? -1.867 7.160 4.027 1.00 96.50 101 ALA A O 1
ATOM 787 N N . CYS A 1 102 ? -2.313 6.372 1.968 1.00 97.00 102 CYS A N 1
ATOM 788 C CA . CYS A 1 102 ? -3.758 6.282 2.184 1.00 97.00 102 CYS A CA 1
ATOM 789 C C . CYS A 1 102 ? -4.143 5.075 3.040 1.00 97.00 102 CYS A C 1
ATOM 791 O O . CYS A 1 102 ? -4.957 5.241 3.950 1.00 97.00 102 CYS A O 1
ATOM 793 N N . THR A 1 103 ? -3.494 3.922 2.839 1.00 97.94 103 THR A N 1
ATOM 794 C CA . THR A 1 103 ? -3.610 2.749 3.720 1.00 97.94 103 THR A CA 1
ATOM 795 C C . THR A 1 103 ? -3.395 3.146 5.182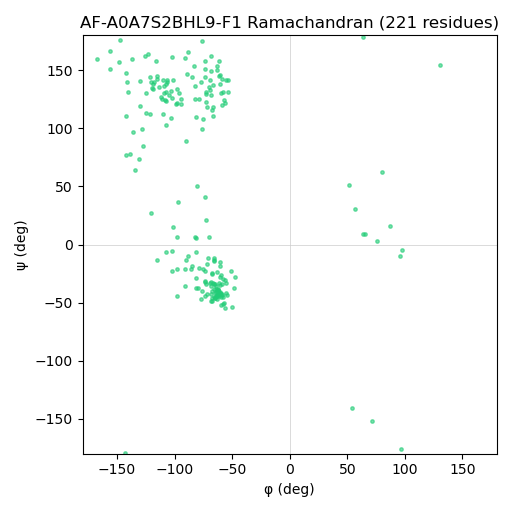 1.00 97.94 103 THR A C 1
ATOM 797 O O . THR A 1 103 ? -4.255 2.926 6.034 1.00 97.94 103 THR A O 1
ATOM 800 N N . MET A 1 104 ? -2.270 3.805 5.467 1.00 97.56 104 MET A N 1
ATOM 801 C CA . MET A 1 104 ? -1.896 4.239 6.809 1.00 97.56 104 MET A CA 1
ATOM 802 C C . MET A 1 104 ? -2.879 5.279 7.366 1.00 97.56 104 MET A C 1
ATOM 804 O O . MET A 1 104 ? -3.322 5.172 8.508 1.00 97.56 104 MET A O 1
ATOM 808 N N . ALA A 1 105 ? -3.275 6.262 6.552 1.00 96.25 105 ALA A N 1
ATOM 809 C CA . ALA A 1 105 ? -4.241 7.279 6.955 1.00 96.25 105 ALA A CA 1
ATOM 810 C C . ALA A 1 105 ? -5.593 6.669 7.369 1.00 96.25 105 ALA A C 1
ATOM 812 O O . ALA A 1 105 ? -6.159 7.071 8.386 1.00 96.25 105 ALA A O 1
ATOM 813 N N . LEU A 1 106 ? -6.092 5.686 6.613 1.00 95.88 106 LEU A N 1
ATOM 814 C CA . LEU A 1 106 ? -7.331 4.971 6.926 1.00 95.88 106 LEU A CA 1
ATOM 815 C C . LEU A 1 106 ? -7.213 4.163 8.218 1.00 95.88 106 LEU A C 1
ATOM 817 O O . LEU A 1 106 ? -8.097 4.263 9.070 1.00 95.88 106 LEU A O 1
ATOM 821 N N . LEU A 1 107 ? -6.121 3.412 8.391 1.00 95.88 107 LEU A N 1
ATOM 822 C CA . LEU A 1 107 ? -5.882 2.600 9.588 1.00 95.88 107 LEU A CA 1
ATOM 823 C C . LEU A 1 107 ? -5.872 3.442 10.870 1.00 95.88 107 LEU A C 1
ATOM 825 O O . LEU A 1 107 ? -6.507 3.065 11.853 1.00 95.88 107 LEU A O 1
ATOM 829 N N . ILE A 1 108 ? -5.215 4.603 10.835 1.00 95.19 108 ILE A N 1
ATOM 830 C CA . ILE A 1 108 ? -5.122 5.517 11.982 1.00 95.19 108 ILE A CA 1
ATOM 831 C C . ILE A 1 108 ? -6.455 6.225 12.260 1.00 95.19 108 ILE A C 1
ATOM 833 O O . ILE A 1 108 ? -6.834 6.423 13.411 1.00 95.19 108 ILE A O 1
ATOM 837 N N . ALA A 1 109 ? -7.148 6.690 11.216 1.00 94.06 109 ALA A N 1
ATOM 838 C CA . ALA A 1 109 ? -8.265 7.625 11.372 1.00 94.06 109 ALA A CA 1
ATOM 839 C C . ALA A 1 109 ? -9.633 6.961 11.585 1.00 94.06 109 ALA A C 1
ATOM 841 O O . ALA A 1 109 ? -10.627 7.667 11.817 1.00 94.06 109 ALA A O 1
ATOM 842 N N . THR A 1 110 ? -9.705 5.644 11.399 1.00 92.75 110 THR A N 1
ATOM 843 C CA . THR A 1 110 ? -10.946 4.866 11.345 1.00 92.75 110 THR A CA 1
ATOM 844 C C . THR A 1 110 ? -10.764 3.505 12.013 1.00 92.75 110 THR A C 1
ATOM 846 O O . THR A 1 110 ? -9.676 3.179 12.479 1.00 92.75 110 THR A O 1
ATOM 849 N N . ASP A 1 111 ? -11.816 2.694 12.012 1.00 90.94 111 ASP A N 1
ATOM 850 C CA . ASP A 1 111 ? -11.855 1.284 12.409 1.00 90.94 111 ASP A CA 1
ATOM 851 C C . ASP A 1 111 ? -11.772 0.305 11.215 1.00 90.94 111 ASP A C 1
ATOM 853 O O . ASP A 1 111 ? -11.866 -0.913 11.395 1.00 90.94 111 ASP A O 1
ATOM 857 N N . ALA A 1 112 ? -11.539 0.817 9.998 1.00 91.69 112 ALA A N 1
ATOM 858 C CA . ALA A 1 112 ? -11.483 0.024 8.776 1.00 91.69 112 ALA A CA 1
ATOM 859 C C . ALA A 1 112 ? -10.497 -1.145 8.864 1.00 91.69 112 ALA A C 1
ATOM 861 O O . ALA A 1 112 ? -9.398 -1.018 9.415 1.00 91.69 112 ALA A O 1
ATOM 862 N N . SER A 1 113 ? -10.884 -2.274 8.270 1.00 93.62 113 SER A N 1
ATOM 863 C CA . SER A 1 113 ? -9.928 -3.311 7.868 1.00 93.62 113 SER A CA 1
ATOM 864 C C . SER A 1 113 ? -9.568 -3.069 6.414 1.00 93.62 113 SER A C 1
ATOM 866 O O . SER A 1 113 ? -10.465 -2.960 5.582 1.00 93.62 113 SER A O 1
ATOM 868 N N . VAL A 1 114 ? -8.285 -2.951 6.108 1.00 95.88 114 VAL A N 1
ATOM 869 C CA . VAL A 1 114 ? -7.796 -2.568 4.788 1.00 95.88 114 VAL A CA 1
ATOM 870 C C . VAL A 1 114 ? -7.186 -3.775 4.093 1.00 95.88 114 VAL A C 1
ATOM 872 O O . VAL A 1 114 ? -6.355 -4.484 4.656 1.00 95.88 114 VAL A O 1
ATOM 875 N N . ILE A 1 115 ? -7.587 -3.998 2.849 1.00 95.94 115 ILE A N 1
ATOM 876 C CA . ILE A 1 115 ? -6.900 -4.907 1.940 1.00 95.94 115 ILE A CA 1
ATOM 877 C C . ILE A 1 115 ? -6.249 -4.046 0.870 1.00 95.94 115 ILE A C 1
ATOM 879 O O . ILE A 1 115 ? -6.944 -3.406 0.086 1.00 95.94 115 ILE A O 1
ATOM 883 N N . ALA A 1 116 ? -4.923 -4.019 0.870 1.00 97.75 116 ALA A N 1
ATOM 884 C CA . ALA A 1 116 ? -4.118 -3.185 -0.005 1.00 97.75 116 ALA A CA 1
ATOM 885 C C . ALA A 1 116 ? -3.415 -4.041 -1.062 1.00 97.75 116 ALA A C 1
ATOM 887 O O . ALA A 1 116 ? -2.754 -5.023 -0.731 1.00 97.75 116 ALA A O 1
ATOM 888 N N . PHE A 1 117 ? -3.528 -3.648 -2.323 1.00 97.81 117 PHE A N 1
ATOM 889 C CA . PHE A 1 117 ? -2.815 -4.234 -3.450 1.00 97.81 117 PHE A CA 1
ATOM 890 C C . PHE A 1 117 ? -1.759 -3.249 -3.935 1.00 97.81 117 PHE A C 1
ATOM 892 O O . PHE A 1 117 ? -2.078 -2.108 -4.275 1.00 97.81 117 PHE A O 1
ATOM 899 N N . GLU A 1 118 ? -0.508 -3.696 -3.975 1.00 98.19 118 GLU A N 1
ATOM 900 C CA . GLU A 1 118 ? 0.598 -2.928 -4.539 1.00 98.19 118 GLU A CA 1
ATOM 901 C C . GLU A 1 118 ? 1.551 -3.873 -5.275 1.00 98.19 118 GLU A C 1
ATOM 903 O O . GLU A 1 118 ? 2.219 -4.679 -4.627 1.00 98.19 118 GLU A O 1
ATOM 908 N N . PRO A 1 119 ? 1.618 -3.814 -6.612 1.00 97.44 119 PRO A N 1
ATOM 909 C CA . PRO A 1 119 ? 2.511 -4.671 -7.379 1.00 97.44 119 PRO A CA 1
ATOM 910 C C . PRO A 1 119 ? 3.951 -4.157 -7.438 1.00 97.44 119 PRO A C 1
ATOM 912 O O . PRO A 1 119 ? 4.857 -4.973 -7.583 1.00 97.44 119 PRO A O 1
ATOM 915 N N . ASN A 1 120 ? 4.194 -2.841 -7.354 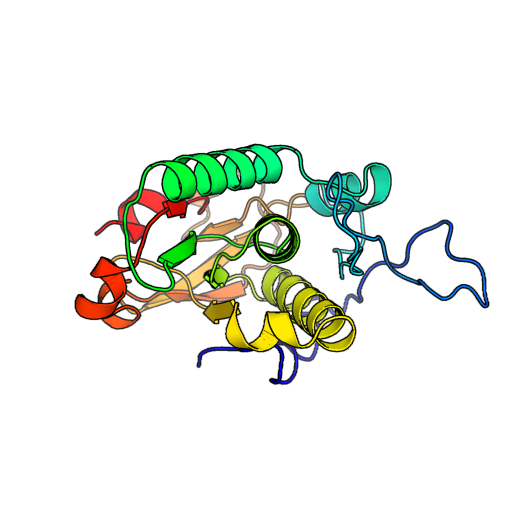1.00 96.88 120 ASN A N 1
ATOM 916 C CA . ASN A 1 120 ? 5.523 -2.281 -7.583 1.00 96.88 120 ASN A CA 1
ATOM 917 C C . ASN A 1 120 ? 6.462 -2.632 -6.412 1.00 96.88 120 ASN A C 1
ATOM 919 O O . ASN A 1 120 ? 6.239 -2.166 -5.288 1.00 96.88 120 ASN A O 1
ATOM 923 N N . PRO A 1 121 ? 7.561 -3.377 -6.644 1.00 97.06 121 PRO A N 1
ATOM 924 C CA . PRO A 1 121 ? 8.491 -3.758 -5.582 1.00 97.06 121 PRO A CA 1
ATOM 925 C C . PRO A 1 121 ? 9.145 -2.568 -4.862 1.00 97.06 121 PRO A C 1
ATOM 927 O O . PRO A 1 121 ? 9.484 -2.677 -3.682 1.00 97.06 121 PRO A O 1
ATOM 930 N N . ILE A 1 122 ? 9.301 -1.423 -5.537 1.00 96.12 122 ILE A N 1
ATOM 931 C CA . ILE A 1 122 ? 9.788 -0.182 -4.917 1.00 96.12 122 ILE A CA 1
ATOM 932 C C . ILE A 1 122 ? 8.748 0.345 -3.925 1.00 96.12 122 ILE A C 1
ATOM 934 O O . ILE A 1 122 ? 9.071 0.616 -2.772 1.00 96.12 122 ILE A O 1
ATOM 938 N N . ASN A 1 123 ? 7.483 0.437 -4.326 1.00 97.62 123 ASN A N 1
ATOM 939 C CA . ASN A 1 123 ? 6.423 0.927 -3.447 1.00 97.62 123 ASN A CA 1
ATOM 940 C C . ASN A 1 123 ? 6.154 -0.039 -2.284 1.00 97.62 123 ASN A C 1
ATOM 942 O O . ASN A 1 123 ? 6.041 0.404 -1.139 1.00 97.62 123 ASN A O 1
ATOM 946 N N . LEU A 1 124 ? 6.167 -1.354 -2.541 1.00 98.25 124 LEU A N 1
ATOM 947 C CA . LEU A 1 124 ? 6.069 -2.400 -1.516 1.00 98.25 124 LEU A CA 1
ATOM 948 C C . LEU A 1 124 ? 7.139 -2.256 -0.432 1.00 98.25 124 LEU A C 1
ATOM 950 O O . LEU A 1 124 ? 6.823 -2.374 0.758 1.00 98.25 124 LEU A O 1
ATOM 954 N N . TYR A 1 125 ? 8.382 -1.946 -0.826 1.00 98.19 125 TYR A N 1
ATOM 955 C CA . TYR A 1 125 ? 9.486 -1.736 0.111 1.00 98.19 125 TYR A CA 1
ATOM 956 C C . TYR A 1 125 ? 9.124 -0.676 1.161 1.00 98.19 125 TYR A C 1
ATOM 958 O O . TYR A 1 125 ? 9.373 -0.861 2.357 1.00 98.19 125 TYR A O 1
ATOM 966 N N . HIS A 1 126 ? 8.513 0.419 0.714 1.00 98.38 126 HIS A N 1
ATOM 967 C CA . HIS A 1 126 ? 8.110 1.552 1.540 1.00 98.38 126 HIS A CA 1
ATOM 968 C C . HIS A 1 126 ? 6.839 1.277 2.352 1.00 98.38 126 HIS A C 1
ATOM 970 O O . HIS A 1 126 ? 6.8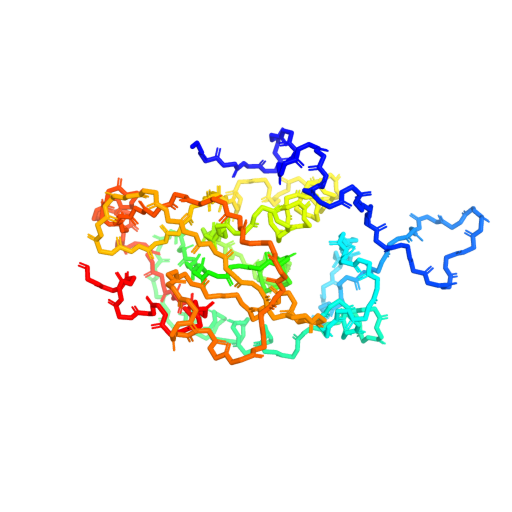13 1.511 3.567 1.00 98.38 126 HIS A O 1
ATOM 976 N N . LEU A 1 127 ? 5.814 0.724 1.702 1.00 98.62 127 LEU A N 1
ATOM 977 C CA . LEU A 1 127 ? 4.529 0.366 2.302 1.00 98.62 127 LEU A CA 1
ATOM 978 C C . LEU A 1 127 ? 4.708 -0.589 3.488 1.00 98.62 127 LEU A C 1
ATOM 980 O O . LEU A 1 127 ? 4.280 -0.292 4.604 1.00 98.62 127 LEU A O 1
ATOM 984 N N . THR A 1 128 ? 5.384 -1.718 3.272 1.00 98.62 128 THR A N 1
ATOM 985 C CA . THR A 1 128 ? 5.488 -2.784 4.283 1.00 98.62 128 THR A CA 1
ATOM 986 C C . THR A 1 128 ? 6.343 -2.375 5.482 1.00 98.62 128 THR A C 1
ATOM 988 O O . THR A 1 128 ? 6.032 -2.724 6.621 1.00 98.62 128 THR A O 1
ATOM 991 N N . ARG A 1 129 ? 7.380 -1.553 5.274 1.00 98.25 129 ARG A N 1
ATOM 992 C CA . ARG A 1 129 ? 8.176 -0.981 6.375 1.00 98.25 129 ARG A CA 1
ATOM 993 C C . ARG A 1 129 ? 7.371 0.001 7.207 1.00 98.25 129 ARG A C 1
ATOM 995 O O . ARG A 1 129 ? 7.392 -0.108 8.429 1.00 98.25 129 ARG A O 1
ATOM 1002 N N . SER A 1 130 ? 6.635 0.904 6.559 1.00 98.31 130 SER A N 1
ATOM 1003 C CA . SER A 1 130 ? 5.779 1.871 7.257 1.00 98.31 130 SER A CA 1
ATOM 1004 C C . SER A 1 130 ? 4.725 1.158 8.108 1.00 98.31 130 SER A C 1
ATOM 1006 O O . SER A 1 130 ? 4.555 1.481 9.281 1.00 98.31 130 SER A O 1
ATOM 1008 N N . LEU A 1 131 ? 4.070 0.130 7.556 1.00 98.50 131 LEU A N 1
ATOM 1009 C CA . LEU A 1 131 ? 3.095 -0.684 8.289 1.00 98.50 131 LEU A CA 1
ATOM 1010 C C . LEU A 1 131 ? 3.728 -1.469 9.446 1.00 98.50 131 LEU A C 1
ATOM 1012 O O . LEU A 1 131 ? 3.164 -1.498 10.535 1.00 98.50 131 LEU A O 1
ATOM 1016 N N . SER A 1 132 ? 4.916 -2.049 9.251 1.00 98.12 132 SER A N 1
ATOM 1017 C CA . SER A 1 132 ? 5.654 -2.742 10.318 1.00 98.12 132 SER A CA 1
ATOM 1018 C C . SER A 1 132 ? 6.086 -1.796 11.449 1.00 98.12 132 SER A C 1
ATOM 1020 O O . SER A 1 132 ? 6.108 -2.187 12.617 1.00 98.12 132 SER A O 1
ATOM 1022 N N . TRP A 1 133 ? 6.443 -0.547 11.138 1.00 97.06 133 TRP A N 1
ATOM 1023 C CA . TRP A 1 133 ? 6.749 0.471 12.150 1.00 97.06 133 TRP A CA 1
ATOM 1024 C C . TRP A 1 133 ? 5.504 0.880 12.925 1.00 97.06 133 TRP A C 1
ATOM 1026 O O . TRP A 1 133 ? 5.521 0.842 14.153 1.00 97.06 133 TRP A O 1
ATOM 1036 N N . ALA A 1 134 ? 4.413 1.183 12.223 1.00 97.00 134 ALA A N 1
ATOM 1037 C CA . ALA A 1 134 ? 3.155 1.553 12.858 1.00 97.00 134 ALA A CA 1
ATOM 1038 C C . ALA A 1 134 ? 2.606 0.432 13.751 1.00 97.00 134 ALA A C 1
ATOM 1040 O O . ALA A 1 134 ? 2.201 0.705 14.872 1.00 97.00 134 ALA A O 1
ATOM 1041 N N . ALA A 1 135 ? 2.657 -0.827 13.307 1.00 97.31 135 ALA A N 1
ATOM 1042 C CA . ALA A 1 135 ? 2.181 -1.968 14.091 1.00 97.31 135 ALA A CA 1
ATOM 1043 C C . ALA A 1 135 ? 3.027 -2.255 15.344 1.00 97.31 135 ALA A C 1
ATOM 1045 O O . ALA A 1 135 ? 2.530 -2.831 16.308 1.00 97.31 135 ALA A O 1
ATOM 1046 N N . ARG A 1 136 ? 4.304 -1.849 15.358 1.00 96.19 136 ARG A N 1
ATOM 1047 C CA . ARG A 1 136 ? 5.134 -1.896 16.572 1.00 96.19 136 ARG A CA 1
ATOM 1048 C C . ARG A 1 136 ? 4.759 -0.816 17.582 1.00 96.19 136 ARG A C 1
ATOM 1050 O O . ARG A 1 136 ? 4.919 -1.039 18.777 1.00 96.19 136 ARG A O 1
ATOM 1057 N N . GLU A 1 137 ? 4.302 0.340 17.107 1.00 95.06 137 GLU A N 1
ATOM 1058 C CA . GLU A 1 137 ? 3.823 1.434 17.958 1.00 95.06 137 GLU A CA 1
ATOM 1059 C C . GLU A 1 137 ? 2.388 1.174 18.452 1.00 95.06 137 GLU A C 1
ATOM 1061 O O . GLU A 1 137 ? 2.081 1.451 19.608 1.00 95.06 137 GLU A O 1
ATOM 1066 N N . ASP A 1 138 ? 1.538 0.583 17.607 1.00 96.31 138 ASP A N 1
ATOM 1067 C CA . ASP A 1 138 ? 0.162 0.188 17.914 1.00 96.31 138 ASP A CA 1
ATOM 1068 C C . ASP A 1 138 ? -0.152 -1.223 17.364 1.00 96.31 138 ASP A C 1
ATOM 1070 O O . ASP A 1 138 ? -0.526 -1.381 16.193 1.00 96.31 138 ASP A O 1
ATOM 1074 N N . PRO A 1 139 ? -0.048 -2.268 18.208 1.00 96.38 139 PRO A N 1
ATOM 1075 C CA . PRO A 1 139 ? -0.331 -3.647 17.812 1.00 96.38 139 PRO A CA 1
ATOM 1076 C C . PRO A 1 139 ? -1.765 -3.896 17.330 1.00 96.38 139 PRO A C 1
ATOM 1078 O O . PRO A 1 139 ? -2.002 -4.881 16.631 1.00 96.38 139 PRO A O 1
ATOM 1081 N N . SER A 1 140 ? -2.726 -3.012 17.636 1.00 94.00 140 SER A N 1
ATOM 1082 C CA . SER A 1 140 ? -4.113 -3.163 17.168 1.00 94.00 140 SER A CA 1
ATOM 1083 C C . SER A 1 140 ? -4.254 -3.048 15.643 1.00 94.00 140 SER A C 1
ATOM 1085 O O . SER A 1 140 ? -5.284 -3.427 15.077 1.00 94.00 140 SER A O 1
ATOM 1087 N N . LEU A 1 141 ? -3.215 -2.548 14.963 1.00 95.62 141 LEU A N 1
ATOM 1088 C CA . LEU A 1 141 ? -3.166 -2.425 13.509 1.00 95.62 141 LEU A CA 1
ATOM 1089 C C . LEU A 1 141 ? -2.850 -3.741 12.790 1.00 95.62 141 LEU A C 1
ATOM 1091 O O . LEU A 1 141 ? -3.156 -3.857 11.603 1.00 95.62 141 LEU A O 1
ATOM 1095 N N . VAL A 1 142 ? -2.267 -4.728 13.478 1.00 95.81 142 VAL A N 1
ATOM 1096 C CA . VAL A 1 142 ? -1.829 -5.999 12.874 1.00 95.81 142 VAL A CA 1
ATOM 1097 C C . VAL A 1 142 ? -2.984 -6.714 12.174 1.00 95.81 142 VAL A C 1
ATOM 1099 O O . VAL A 1 142 ? -2.893 -7.026 10.989 1.00 95.81 142 VAL A O 1
ATOM 1102 N N . ASP A 1 143 ? -4.107 -6.880 12.872 1.00 94.31 143 ASP A N 1
ATOM 1103 C CA . ASP A 1 143 ? -5.278 -7.609 12.363 1.00 94.31 143 ASP A CA 1
ATOM 1104 C C . ASP A 1 143 ? -6.161 -6.759 11.435 1.00 94.31 143 ASP A C 1
ATOM 1106 O O . ASP A 1 143 ? -7.261 -7.160 11.040 1.00 94.31 143 ASP A O 1
ATOM 1110 N N . ARG A 1 144 ? -5.714 -5.539 11.117 1.00 95.19 144 ARG A N 1
ATOM 1111 C CA . ARG A 1 144 ? -6.475 -4.554 10.346 1.00 95.19 144 ARG A CA 1
ATOM 1112 C C . ARG A 1 144 ? -5.96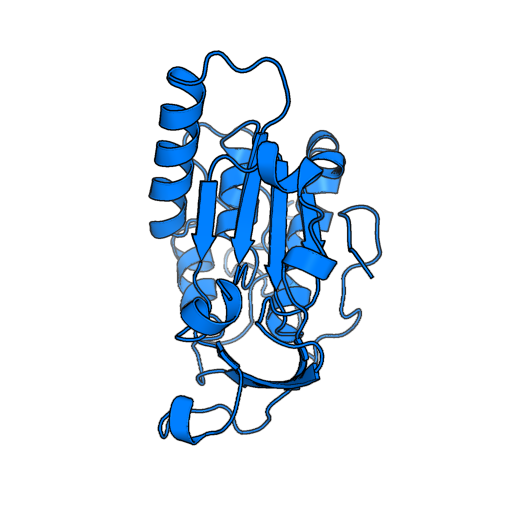7 -4.359 8.938 1.00 95.19 144 ARG A C 1
ATOM 1114 O O . ARG A 1 144 ? -6.632 -3.647 8.192 1.00 95.19 144 ARG A O 1
ATOM 1121 N N . VAL A 1 145 ? -4.841 -4.952 8.557 1.00 97.06 145 VAL A N 1
ATOM 1122 C CA . VAL A 1 145 ? -4.287 -4.759 7.220 1.00 97.06 145 VAL A CA 1
ATOM 1123 C C . VAL A 1 145 ? -3.706 -6.037 6.643 1.00 97.06 145 VAL A C 1
ATOM 1125 O O . VAL A 1 145 ? -2.909 -6.724 7.276 1.00 97.06 145 VAL A O 1
ATOM 1128 N N . LEU A 1 146 ? -4.092 -6.319 5.402 1.00 96.88 146 LEU A N 1
ATOM 1129 C CA . LEU A 1 146 ? -3.470 -7.329 4.556 1.00 96.88 146 LEU A CA 1
ATOM 1130 C C . LEU A 1 146 ? -2.913 -6.640 3.315 1.00 96.88 146 LEU A C 1
ATOM 1132 O O . LEU A 1 146 ? -3.610 -5.835 2.693 1.00 96.88 146 LEU A O 1
ATOM 1136 N N . VAL A 1 147 ? -1.680 -6.974 2.944 1.00 98.31 147 VAL A N 1
ATOM 1137 C CA . VAL A 1 147 ? -1.044 -6.479 1.721 1.00 98.31 147 VAL A CA 1
ATOM 1138 C C . VAL A 1 147 ? -0.866 -7.628 0.739 1.00 98.31 147 VAL A C 1
ATOM 1140 O O . VAL A 1 147 ? -0.280 -8.666 1.052 1.00 98.31 147 VAL A O 1
ATOM 1143 N N . PHE A 1 148 ? -1.359 -7.425 -0.472 1.00 97.62 148 PHE A N 1
ATOM 1144 C CA . PHE A 1 148 ? -1.206 -8.320 -1.603 1.00 97.62 148 PHE A CA 1
ATOM 1145 C C . PHE A 1 148 ? -0.142 -7.730 -2.541 1.00 97.62 148 PHE A C 1
ATOM 1147 O O . PHE A 1 148 ? -0.403 -6.712 -3.184 1.00 97.62 148 PHE A O 1
ATOM 1154 N N . PRO A 1 149 ? 1.060 -8.336 -2.625 1.00 97.62 149 PRO A N 1
ATOM 1155 C CA . PRO A 1 149 ? 2.161 -7.845 -3.456 1.00 97.62 149 PRO A CA 1
ATOM 1156 C C . PRO A 1 149 ? 1.981 -8.249 -4.927 1.00 97.62 149 PRO A C 1
ATOM 1158 O O . PRO A 1 149 ? 2.842 -8.893 -5.519 1.00 97.62 149 PRO A O 1
ATOM 1161 N N . ILE A 1 150 ? 0.798 -7.975 -5.471 1.00 96.94 150 ILE A N 1
ATOM 1162 C CA . ILE A 1 150 ? 0.346 -8.357 -6.810 1.00 96.94 150 ILE A CA 1
ATOM 1163 C C . ILE A 1 150 ? -0.601 -7.281 -7.336 1.00 96.94 150 ILE A C 1
ATOM 1165 O O . ILE A 1 150 ? -1.226 -6.552 -6.562 1.00 96.94 150 ILE A O 1
ATOM 1169 N N . ALA A 1 151 ? -0.736 -7.209 -8.653 1.00 96.31 151 ALA A N 1
ATOM 1170 C CA . ALA A 1 151 ? -1.737 -6.380 -9.298 1.00 96.31 151 ALA A CA 1
ATOM 1171 C C . ALA A 1 151 ? -3.067 -7.133 -9.392 1.00 96.31 151 ALA A C 1
ATOM 1173 O O . ALA A 1 151 ? -3.097 -8.342 -9.640 1.00 96.31 151 ALA A O 1
ATOM 1174 N N . ALA A 1 152 ? -4.161 -6.394 -9.245 1.00 94.88 152 ALA A N 1
ATOM 1175 C CA . ALA A 1 152 ? -5.494 -6.851 -9.598 1.00 94.88 152 ALA A CA 1
ATOM 1176 C C . ALA A 1 152 ? -5.711 -6.661 -11.105 1.00 94.88 152 ALA A C 1
ATOM 1178 O O . ALA A 1 152 ? -5.531 -5.554 -11.610 1.00 94.88 152 ALA A O 1
ATOM 1179 N N . GLY A 1 153 ? -6.083 -7.719 -11.822 1.00 94.44 153 GLY A N 1
ATOM 1180 C CA . GLY A 1 153 ? -6.349 -7.644 -13.257 1.00 94.44 153 GLY A CA 1
ATOM 1181 C C . GLY A 1 153 ? -7.038 -8.882 -13.816 1.00 94.44 153 GLY A C 1
ATOM 1182 O O . GLY A 1 153 ? -6.924 -9.960 -13.247 1.00 94.44 153 GLY A O 1
ATOM 1183 N N . ARG A 1 154 ? -7.680 -8.735 -14.973 1.00 93.31 154 ARG A N 1
ATOM 1184 C CA . ARG A 1 154 ? -8.557 -9.723 -15.618 1.00 93.31 154 ARG A CA 1
ATOM 1185 C C . ARG A 1 154 ? -8.005 -11.144 -15.728 1.00 93.31 154 ARG A C 1
ATOM 1187 O O . ARG A 1 154 ? -8.763 -12.105 -15.666 1.00 93.31 154 ARG A O 1
ATOM 1194 N N . LEU A 1 155 ? -6.704 -11.295 -15.979 1.00 93.81 155 LEU A N 1
ATOM 1195 C CA . LEU A 1 155 ? -6.073 -12.592 -16.230 1.00 93.81 155 LEU A CA 1
ATOM 1196 C C . LEU A 1 155 ? -4.839 -12.777 -15.357 1.00 93.81 155 LEU A C 1
ATOM 1198 O O . LEU A 1 155 ? -4.037 -11.858 -15.186 1.00 93.81 155 LEU A O 1
ATOM 1202 N N . ALA A 1 156 ? -4.661 -14.003 -14.866 1.00 95.94 156 ALA A N 1
ATOM 1203 C CA . ALA A 1 156 ? -3.453 -14.399 -14.166 1.00 95.94 156 ALA A CA 1
ATOM 1204 C C . ALA A 1 156 ? -2.262 -14.420 -15.136 1.00 95.94 156 ALA A C 1
ATOM 1206 O O . ALA A 1 156 ? -2.238 -15.223 -16.069 1.00 95.94 156 ALA A O 1
ATOM 1207 N N . ARG A 1 157 ? -1.275 -13.546 -14.916 1.00 96.06 157 ARG A N 1
ATOM 1208 C CA . ARG A 1 157 ? -0.048 -13.474 -15.726 1.00 96.06 157 ARG A CA 1
ATOM 1209 C C . ARG A 1 157 ? 1.108 -12.842 -14.956 1.00 96.06 157 ARG A C 1
ATOM 1211 O O . ARG A 1 157 ? 0.889 -12.238 -13.908 1.00 96.06 157 ARG A O 1
ATOM 1218 N N . GLU A 1 158 ? 2.314 -12.979 -15.487 1.00 96.94 158 GLU A N 1
ATOM 1219 C CA . GLU A 1 158 ? 3.415 -12.069 -15.165 1.00 96.94 158 GLU A CA 1
ATOM 1220 C C . GLU A 1 158 ? 3.383 -10.901 -16.154 1.00 96.94 158 GLU A C 1
ATOM 1222 O O . GLU A 1 158 ? 2.981 -11.072 -17.308 1.00 96.94 158 GLU A O 1
ATOM 1227 N N . ASP A 1 159 ? 3.764 -9.719 -15.694 1.00 94.94 159 ASP A N 1
ATOM 1228 C CA . ASP A 1 159 ? 3.776 -8.494 -16.489 1.00 94.94 159 ASP A CA 1
ATOM 1229 C C . ASP A 1 159 ? 4.927 -7.585 -16.038 1.00 94.94 159 ASP A C 1
ATOM 1231 O O . ASP A 1 159 ? 5.646 -7.881 -15.077 1.00 94.94 159 ASP A O 1
ATOM 1235 N N . LEU A 1 160 ? 5.100 -6.468 -16.735 1.00 93.81 160 LEU A N 1
ATOM 1236 C CA . LEU A 1 160 ? 6.044 -5.425 -16.373 1.00 93.81 160 LEU A CA 1
ATOM 1237 C C . LEU A 1 160 ? 5.302 -4.217 -15.813 1.00 93.81 160 LEU A C 1
ATOM 1239 O O . LEU A 1 160 ? 4.259 -3.813 -16.329 1.00 93.81 160 LEU A O 1
ATOM 1243 N N . ILE A 1 161 ? 5.874 -3.630 -14.764 1.00 93.19 161 ILE A N 1
ATOM 1244 C CA . ILE A 1 161 ? 5.467 -2.329 -14.252 1.00 93.19 161 ILE A CA 1
ATOM 1245 C C . ILE A 1 161 ? 6.539 -1.291 -14.545 1.00 93.19 161 ILE A C 1
ATOM 1247 O O . ILE A 1 161 ? 7.738 -1.516 -14.355 1.00 93.19 161 ILE A O 1
ATOM 1251 N N . TYR A 1 162 ? 6.070 -0.142 -14.994 1.00 91.56 162 TYR A N 1
ATOM 1252 C CA . TYR A 1 162 ? 6.856 0.994 -15.428 1.00 91.56 162 TYR A CA 1
ATOM 1253 C C . TYR A 1 162 ? 6.525 2.176 -14.530 1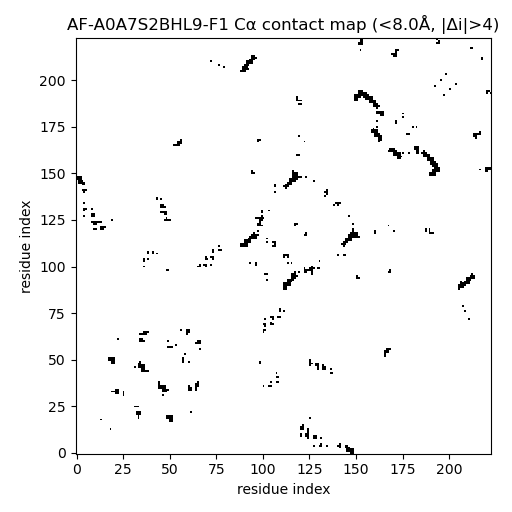.00 91.56 162 TYR A C 1
ATOM 1255 O O . TYR A 1 162 ? 5.361 2.389 -14.217 1.00 91.56 162 TYR A O 1
ATOM 1263 N N . THR A 1 163 ? 7.523 2.949 -14.112 1.00 89.00 163 THR A N 1
ATOM 1264 C CA . THR A 1 163 ? 7.334 4.076 -13.189 1.00 89.00 163 THR A CA 1
ATOM 1265 C C . THR A 1 163 ? 7.793 5.372 -13.838 1.00 89.00 163 THR A C 1
ATOM 1267 O O . THR A 1 163 ? 8.825 5.392 -14.502 1.00 89.00 163 THR A O 1
ATOM 1270 N N . GLU A 1 164 ? 7.064 6.467 -13.638 1.00 86.69 164 GLU A N 1
ATOM 1271 C CA . GLU A 1 164 ? 7.495 7.786 -14.103 1.00 86.69 164 GLU A CA 1
ATOM 1272 C C . GLU A 1 164 ? 8.717 8.287 -13.293 1.00 86.69 164 GLU A C 1
ATOM 1274 O O . GLU A 1 164 ? 8.701 8.267 -12.051 1.00 86.69 164 GLU A O 1
ATOM 1279 N N . PRO A 1 165 ? 9.776 8.803 -13.949 1.00 85.31 165 PRO A N 1
ATOM 1280 C CA . PRO A 1 165 ? 10.928 9.372 -13.258 1.00 85.31 165 PRO A CA 1
ATOM 1281 C C . PRO A 1 165 ? 10.529 10.507 -12.307 1.00 85.31 165 PRO A C 1
ATOM 1283 O O . PRO A 1 165 ? 9.926 11.502 -12.703 1.00 85.31 165 PRO A O 1
ATOM 1286 N N . GLY A 1 166 ? 10.893 10.380 -11.029 1.00 86.31 166 GLY A N 1
ATOM 1287 C CA . GLY A 1 166 ? 10.542 11.367 -9.998 1.00 86.31 166 GLY A CA 1
ATOM 1288 C C . GLY A 1 166 ? 9.084 11.316 -9.522 1.00 86.31 166 GLY A C 1
ATOM 1289 O O . GLY A 1 166 ? 8.699 12.115 -8.667 1.00 86.31 166 GLY A O 1
ATOM 1290 N N . ASN A 1 167 ? 8.279 10.369 -10.005 1.00 88.69 167 ASN A N 1
ATOM 1291 C CA . ASN A 1 167 ? 6.896 10.195 -9.578 1.00 88.69 167 ASN A CA 1
ATOM 1292 C C . ASN A 1 167 ? 6.546 8.708 -9.419 1.00 88.69 167 ASN A C 1
ATOM 1294 O O . ASN A 1 167 ? 5.871 8.108 -10.246 1.00 88.69 167 ASN A O 1
ATOM 1298 N N . GLY A 1 168 ? 6.982 8.113 -8.306 1.00 86.69 168 GLY A N 1
ATOM 1299 C CA . GLY A 1 168 ? 6.794 6.684 -8.005 1.00 86.69 168 GLY A CA 1
ATOM 1300 C C . GLY A 1 168 ? 5.355 6.217 -7.945 1.00 86.69 168 GLY A C 1
ATOM 1301 O O . GLY A 1 168 ? 5.066 5.044 -8.178 1.00 86.69 168 GLY A O 1
ATOM 1302 N N . GLY A 1 169 ? 4.459 7.151 -7.629 1.00 85.00 169 GLY A N 1
ATOM 1303 C CA . GLY A 1 169 ? 3.035 6.877 -7.606 1.00 85.00 169 GLY A CA 1
ATOM 1304 C C . GLY A 1 169 ? 2.407 6.745 -8.977 1.00 85.00 169 GLY A C 1
ATOM 1305 O O . GLY A 1 169 ? 1.385 6.083 -9.088 1.00 85.00 169 GLY A O 1
ATOM 1306 N N . ASN A 1 170 ? 3.028 7.313 -10.006 1.00 87.94 170 ASN A N 1
ATOM 1307 C CA . ASN A 1 170 ? 2.598 7.107 -11.373 1.00 87.94 170 ASN A CA 1
ATOM 1308 C C . ASN A 1 170 ? 3.331 5.885 -11.933 1.00 87.94 170 ASN A C 1
ATOM 1310 O O . ASN A 1 170 ? 4.456 5.983 -12.429 1.00 87.94 170 ASN A O 1
ATOM 1314 N N . SER A 1 171 ? 2.718 4.715 -11.744 1.00 88.81 171 SER A N 1
ATOM 1315 C CA . SER A 1 171 ? 3.213 3.444 -12.263 1.00 88.81 171 SER A CA 1
ATOM 1316 C C . SER A 1 171 ? 2.150 2.753 -13.112 1.00 88.81 171 SER A C 1
ATOM 1318 O O . SER A 1 171 ? 1.028 2.580 -12.647 1.00 88.81 171 SER A O 1
ATOM 1320 N N . VAL A 1 172 ? 2.517 2.320 -14.318 1.00 90.00 172 VAL A N 1
ATOM 1321 C CA . VAL A 1 172 ? 1.619 1.667 -15.282 1.00 90.00 172 VAL A CA 1
ATOM 1322 C C . VAL A 1 172 ? 2.040 0.222 -15.533 1.00 90.00 172 VAL A C 1
ATOM 1324 O O . VAL A 1 172 ? 3.230 -0.099 -15.533 1.00 90.00 172 VAL A O 1
ATOM 1327 N N . ILE A 1 173 ? 1.056 -0.652 -15.732 1.00 90.50 173 ILE A N 1
ATOM 1328 C CA . ILE A 1 173 ? 1.253 -2.069 -16.059 1.00 90.50 173 ILE A CA 1
ATOM 1329 C C . ILE A 1 173 ? 1.115 -2.241 -17.571 1.00 90.50 173 ILE A C 1
ATOM 1331 O O . ILE A 1 173 ? 0.141 -1.756 -18.143 1.00 90.50 173 ILE A O 1
ATOM 1335 N N . GLY A 1 174 ? 2.032 -2.977 -18.198 1.00 83.69 174 GLY A N 1
ATOM 1336 C CA . GLY A 1 174 ? 2.033 -3.195 -19.647 1.00 83.69 174 GLY A CA 1
ATOM 1337 C C . GLY A 1 174 ? 2.969 -2.248 -20.405 1.00 83.69 174 GLY A C 1
ATOM 1338 O O . GLY A 1 174 ? 3.747 -1.516 -19.810 1.00 83.69 174 GLY A O 1
ATOM 1339 N N . GLY A 1 175 ? 2.970 -2.326 -21.739 1.00 66.12 175 GLY A N 1
ATOM 1340 C CA . GLY A 1 175 ? 4.036 -1.770 -22.582 1.00 66.12 175 GLY A CA 1
ATOM 1341 C C . GLY A 1 175 ? 4.140 -0.236 -22.614 1.00 66.12 175 GLY A C 1
ATOM 1342 O O . GLY A 1 175 ? 3.191 0.488 -22.342 1.00 66.12 175 GLY A O 1
ATOM 1343 N N . LEU A 1 176 ? 5.301 0.266 -23.062 1.00 58.16 176 LEU A N 1
ATOM 1344 C CA . LEU A 1 176 ? 5.634 1.700 -23.197 1.00 58.16 176 LEU A CA 1
ATOM 1345 C C . LEU A 1 176 ? 4.599 2.544 -23.972 1.00 58.16 176 LEU A C 1
ATOM 1347 O O . LEU A 1 176 ? 4.554 3.760 -23.792 1.00 58.16 176 LEU A O 1
ATOM 1351 N N . ALA A 1 177 ? 3.778 1.919 -24.823 1.00 54.91 177 ALA A N 1
ATOM 1352 C CA . ALA A 1 177 ? 2.691 2.585 -25.540 1.00 54.91 177 ALA A CA 1
ATOM 1353 C C . ALA A 1 177 ? 1.651 3.200 -24.585 1.00 54.91 177 ALA A C 1
ATOM 1355 O O . ALA A 1 177 ? 1.151 4.289 -24.859 1.00 54.91 177 ALA A O 1
ATOM 1356 N N . ASP A 1 178 ? 1.404 2.548 -23.446 1.00 54.31 178 ASP A N 1
ATOM 1357 C CA . ASP A 1 178 ? 0.478 3.011 -22.408 1.00 54.31 178 ASP A CA 1
ATOM 1358 C C . ASP A 1 178 ? 1.157 3.984 -21.425 1.00 54.31 178 ASP A C 1
ATOM 1360 O O . ASP A 1 178 ? 0.503 4.787 -20.764 1.00 54.31 178 ASP A O 1
ATOM 1364 N N . ALA A 1 179 ? 2.490 3.949 -21.356 1.00 53.22 179 ALA A N 1
ATOM 1365 C CA . ALA A 1 179 ? 3.298 4.708 -20.404 1.00 53.22 179 ALA A CA 1
ATOM 1366 C C . ALA A 1 179 ? 3.725 6.107 -20.899 1.00 53.22 179 ALA A C 1
ATOM 1368 O O . ALA A 1 179 ? 4.198 6.937 -20.118 1.00 53.22 179 ALA A O 1
ATOM 1369 N N . GLY A 1 180 ? 3.573 6.387 -22.198 1.00 55.19 180 GLY A N 1
ATOM 1370 C CA . GLY A 1 180 ? 4.063 7.616 -22.826 1.00 55.19 180 GLY A CA 1
ATOM 1371 C C . GLY A 1 180 ? 5.597 7.749 -22.792 1.00 55.19 180 GLY A C 1
ATOM 1372 O O . GLY A 1 180 ? 6.317 6.922 -22.248 1.0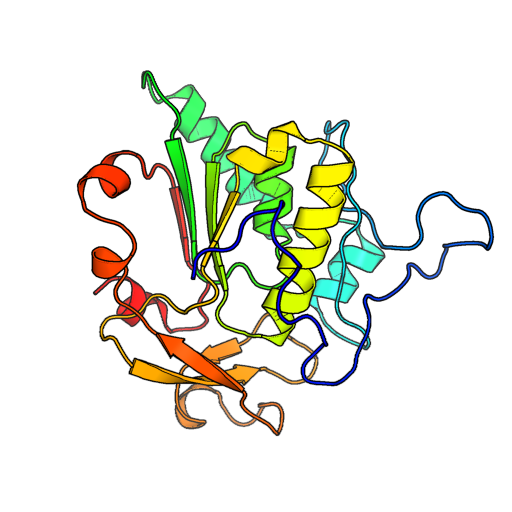0 55.19 180 GLY A O 1
ATOM 1373 N N . ASN A 1 181 ? 6.147 8.820 -23.373 1.00 52.62 181 ASN A N 1
ATOM 1374 C CA . ASN A 1 181 ? 7.605 9.016 -23.521 1.00 52.62 181 ASN A CA 1
ATOM 1375 C C . ASN A 1 181 ? 8.366 9.359 -22.210 1.00 52.62 181 ASN A C 1
ATOM 1377 O O . ASN A 1 181 ? 9.440 9.959 -22.271 1.00 52.62 181 ASN A O 1
ATOM 1381 N N . LYS A 1 182 ? 7.826 9.062 -21.020 1.00 58.59 182 LYS A N 1
ATOM 1382 C CA . LYS A 1 182 ? 8.400 9.483 -19.724 1.00 58.59 182 LYS A CA 1
ATOM 1383 C C . LYS A 1 182 ? 8.425 8.348 -18.708 1.00 58.59 182 LYS A C 1
ATOM 1385 O O . LYS A 1 182 ? 7.785 8.414 -17.665 1.00 58.59 182 LYS A O 1
ATOM 1390 N N . VAL A 1 183 ? 9.196 7.317 -19.011 1.00 62.91 183 VAL A N 1
ATOM 1391 C CA . VAL A 1 183 ? 9.294 6.129 -18.166 1.00 62.91 183 VAL A CA 1
ATOM 1392 C C . VAL A 1 183 ? 10.716 5.961 -17.669 1.00 62.91 183 VAL A C 1
ATOM 1394 O O . VAL A 1 183 ? 11.665 6.217 -18.410 1.00 62.91 183 V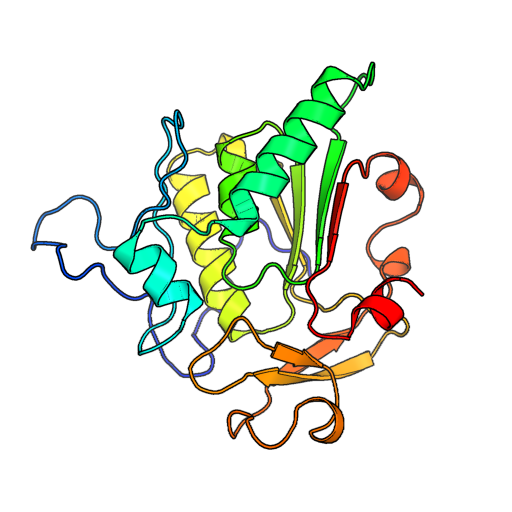AL A O 1
ATOM 1397 N N . ASP A 1 184 ? 10.863 5.564 -16.409 1.00 63.62 184 ASP A N 1
ATOM 1398 C CA . ASP A 1 184 ? 12.148 5.172 -15.851 1.00 63.62 184 ASP A CA 1
ATOM 1399 C C . ASP A 1 184 ? 12.691 3.954 -16.609 1.00 63.62 184 ASP A C 1
ATOM 1401 O O . ASP A 1 184 ? 11.942 3.101 -17.089 1.00 63.62 184 ASP A O 1
ATOM 1405 N N . SER A 1 185 ? 14.007 3.897 -16.772 1.00 61.34 185 SER A N 1
ATOM 1406 C CA . SER A 1 185 ? 14.649 3.073 -17.802 1.00 61.34 185 SER A CA 1
ATOM 1407 C C . SER A 1 185 ? 14.580 1.567 -17.539 1.00 61.34 185 SER A C 1
ATOM 1409 O O . SER A 1 185 ? 14.895 0.784 -18.435 1.00 61.34 185 SER A O 1
ATOM 1411 N N . THR A 1 186 ? 14.173 1.144 -16.337 1.00 82.94 186 THR A N 1
ATOM 1412 C CA . THR A 1 186 ? 14.165 -0.269 -15.940 1.00 82.94 186 THR A CA 1
ATOM 1413 C C . THR A 1 186 ? 12.796 -0.686 -15.395 1.00 82.94 186 THR A C 1
ATOM 1415 O O . THR A 1 186 ? 12.508 -0.421 -14.225 1.00 82.94 186 THR A O 1
ATOM 1418 N N . PRO A 1 187 ? 11.943 -1.346 -16.204 1.00 89.94 187 PRO A N 1
ATOM 1419 C CA . PRO A 1 187 ? 10.720 -1.947 -15.690 1.00 89.94 187 PRO A CA 1
ATOM 1420 C C . PRO A 1 187 ? 11.019 -3.050 -14.676 1.00 89.94 187 PRO A C 1
ATOM 1422 O O . PRO A 1 187 ? 12.057 -3.713 -14.736 1.00 89.94 187 PRO A O 1
ATOM 1425 N N . LEU A 1 188 ? 10.071 -3.286 -13.773 1.00 93.38 188 LEU A N 1
ATOM 1426 C CA . LEU A 1 188 ? 10.141 -4.368 -12.794 1.00 93.38 188 LEU A CA 1
ATOM 1427 C C . LEU A 1 188 ? 9.106 -5.445 -13.119 1.00 93.38 188 LEU A C 1
ATOM 1429 O O . LEU A 1 188 ? 7.986 -5.141 -13.520 1.00 93.38 188 LEU A O 1
ATOM 1433 N N . SER A 1 189 ? 9.478 -6.711 -12.925 1.00 95.12 189 SER A N 1
ATOM 1434 C CA . SER A 1 189 ? 8.550 -7.834 -13.075 1.00 95.12 189 SER A CA 1
ATOM 1435 C C . SER A 1 189 ? 7.532 -7.833 -11.942 1.00 95.12 189 SER A C 1
ATOM 1437 O O . SER A 1 189 ? 7.899 -7.689 -10.772 1.00 95.12 189 SER A O 1
ATOM 1439 N N . ILE A 1 190 ? 6.267 -8.043 -12.291 1.00 96.69 190 ILE A N 1
ATOM 1440 C CA . ILE A 1 190 ? 5.153 -8.134 -11.351 1.00 96.69 190 ILE A CA 1
ATOM 1441 C C . ILE A 1 190 ? 4.221 -9.283 -11.715 1.00 96.69 190 ILE A C 1
ATOM 1443 O O . ILE A 1 190 ? 4.139 -9.703 -12.866 1.00 96.69 190 ILE A O 1
ATOM 1447 N N . THR A 1 191 ? 3.445 -9.721 -10.732 1.00 97.06 191 THR A N 1
ATOM 1448 C CA . THR A 1 191 ? 2.389 -10.709 -10.930 1.00 97.06 191 THR A CA 1
ATOM 1449 C C . THR A 1 191 ? 1.026 -10.021 -10.950 1.00 97.06 191 THR A C 1
ATOM 1451 O O . THR A 1 191 ? 0.700 -9.244 -10.050 1.00 97.06 191 THR A O 1
ATOM 1454 N N . VAL A 1 192 ? 0.201 -10.355 -11.939 1.00 96.56 192 VAL A N 1
ATOM 1455 C CA . VAL A 1 192 ? -1.200 -9.935 -12.069 1.00 96.56 192 VAL A CA 1
ATOM 1456 C C . VAL A 1 192 ? -2.107 -11.128 -11.765 1.00 96.56 192 VAL A C 1
ATOM 1458 O O . VAL A 1 192 ? -1.822 -12.259 -12.186 1.00 96.56 192 VAL A O 1
ATOM 1461 N N . ARG A 1 193 ? -3.194 -10.904 -11.020 1.00 95.75 193 ARG A N 1
ATOM 1462 C CA . ARG A 1 193 ? -4.218 -11.917 -10.718 1.00 95.75 193 ARG A CA 1
ATOM 1463 C C . ARG A 1 193 ? -5.635 -11.313 -10.715 1.00 95.75 193 ARG A C 1
ATOM 1465 O O . ARG A 1 193 ? -5.789 -10.173 -10.271 1.00 95.75 193 ARG A O 1
ATOM 1472 N N . PRO A 1 194 ? -6.665 -12.079 -11.117 1.00 93.94 194 PRO A N 1
ATOM 1473 C CA . PRO A 1 194 ? -8.067 -11.683 -10.978 1.00 93.94 194 PRO A CA 1
ATOM 1474 C C . PRO A 1 194 ? -8.460 -11.470 -9.521 1.00 93.94 194 PRO A C 1
ATOM 1476 O O . PRO A 1 194 ? -8.126 -12.283 -8.655 1.00 93.94 194 PRO A O 1
ATOM 1479 N N . LEU A 1 195 ? -9.232 -10.414 -9.238 1.00 90.38 195 LEU A N 1
ATOM 1480 C CA . LEU A 1 195 ? -9.746 -10.185 -7.882 1.00 90.38 195 LEU A CA 1
ATOM 1481 C C . LEU A 1 195 ? -10.599 -11.354 -7.393 1.00 90.38 195 LEU A C 1
ATOM 1483 O O . LEU A 1 195 ? -10.543 -11.673 -6.210 1.00 90.38 195 LEU A O 1
ATOM 1487 N N . ALA A 1 196 ? -11.337 -12.022 -8.282 1.00 87.56 196 ALA A N 1
ATOM 1488 C CA . ALA A 1 196 ? -12.149 -13.186 -7.937 1.00 87.56 196 ALA A CA 1
ATOM 1489 C C . ALA A 1 196 ? -11.318 -14.367 -7.395 1.00 87.56 196 ALA A C 1
ATOM 1491 O O . ALA A 1 196 ? -11.785 -15.072 -6.498 1.00 87.56 196 ALA A O 1
ATOM 1492 N N . ASP A 1 197 ? -10.082 -14.541 -7.876 1.00 86.25 197 ASP A N 1
ATOM 1493 C CA . ASP A 1 197 ? -9.169 -15.602 -7.424 1.00 86.25 197 ASP A CA 1
ATOM 1494 C C . ASP A 1 197 ? -8.603 -15.305 -6.031 1.00 86.25 197 ASP A C 1
ATOM 1496 O O . ASP A 1 197 ? -8.300 -16.205 -5.246 1.00 86.25 197 ASP A O 1
ATOM 1500 N N . ILE A 1 198 ? -8.438 -14.019 -5.728 1.00 79.50 198 ILE A N 1
ATOM 1501 C CA . ILE A 1 198 ? -7.805 -13.529 -4.503 1.00 79.50 198 ILE A CA 1
ATOM 1502 C C . ILE A 1 198 ? -8.845 -13.317 -3.396 1.00 79.50 198 ILE A C 1
ATOM 1504 O O . ILE A 1 198 ? -8.579 -13.527 -2.210 1.00 79.50 198 ILE A O 1
ATOM 1508 N N . PHE A 1 199 ? -10.034 -12.872 -3.791 1.00 73.25 199 PHE A N 1
ATOM 1509 C CA . PHE A 1 199 ? -11.082 -12.369 -2.925 1.00 73.25 199 PHE A CA 1
ATOM 1510 C C . PHE A 1 199 ? -12.399 -13.103 -3.216 1.00 73.25 199 PHE A C 1
ATOM 1512 O O . PHE A 1 199 ? -13.238 -12.618 -3.979 1.00 73.25 199 PHE A O 1
ATOM 1519 N N . PRO A 1 200 ? -12.617 -14.287 -2.611 1.00 64.88 200 PRO A N 1
ATOM 1520 C CA . PRO A 1 200 ? -13.796 -15.092 -2.901 1.00 64.88 200 PRO A CA 1
ATOM 1521 C C . PRO A 1 200 ? -15.082 -14.328 -2.554 1.00 64.88 200 PRO A C 1
ATOM 1523 O O . PRO A 1 200 ? -15.141 -13.600 -1.562 1.00 64.88 200 PRO A O 1
ATOM 1526 N N . LEU A 1 201 ? -16.152 -14.548 -3.325 1.00 62.25 201 LEU A N 1
ATOM 1527 C CA . LEU A 1 201 ? -17.428 -13.803 -3.277 1.00 62.25 201 LEU A CA 1
ATOM 1528 C C . LEU A 1 201 ? -18.029 -13.585 -1.870 1.00 62.25 201 LEU A C 1
ATOM 1530 O O . LEU A 1 201 ? -18.731 -12.603 -1.631 1.00 62.25 201 LEU A O 1
ATOM 1534 N N . LYS A 1 202 ? -17.768 -14.478 -0.906 1.00 62.59 202 LYS A N 1
ATOM 1535 C CA . LYS A 1 202 ? -18.214 -14.304 0.490 1.00 62.59 202 LYS A CA 1
ATOM 1536 C C . LYS A 1 202 ? -17.497 -13.149 1.201 1.00 62.59 202 LYS A C 1
ATOM 1538 O O . LYS A 1 202 ? -18.128 -12.452 1.993 1.00 62.59 202 LYS A O 1
ATOM 1543 N N . ALA A 1 203 ? -16.217 -12.927 0.907 1.00 66.56 203 ALA A N 1
ATOM 1544 C CA . ALA A 1 203 ? -15.447 -11.791 1.403 1.00 66.56 203 ALA A CA 1
ATOM 1545 C C . ALA A 1 203 ? -15.871 -10.480 0.712 1.00 66.56 203 ALA A C 1
ATOM 1547 O O . ALA A 1 203 ? -15.982 -9.452 1.382 1.00 66.56 203 ALA A O 1
ATOM 1548 N N . ALA A 1 204 ? -16.248 -10.540 -0.575 1.00 69.50 204 ALA A N 1
ATOM 1549 C CA . ALA A 1 204 ? -16.796 -9.406 -1.331 1.00 69.50 204 ALA A CA 1
ATOM 1550 C C . ALA A 1 204 ? -18.034 -8.776 -0.672 1.00 69.50 204 ALA A C 1
ATOM 1552 O O . ALA A 1 204 ? -18.188 -7.560 -0.675 1.00 69.50 204 ALA A O 1
ATOM 1553 N N . ARG A 1 205 ? -18.871 -9.566 0.015 1.00 71.81 205 ARG A N 1
ATOM 1554 C CA . ARG A 1 205 ? -20.056 -9.058 0.740 1.00 71.81 205 ARG A CA 1
ATOM 1555 C C . ARG A 1 205 ? -19.741 -8.146 1.932 1.00 71.81 205 ARG A C 1
ATOM 1557 O O . ARG A 1 205 ? -20.667 -7.558 2.500 1.00 71.81 205 ARG A O 1
ATOM 1564 N N . ARG A 1 206 ? -18.476 -8.074 2.356 1.00 82.44 206 ARG A N 1
ATOM 1565 C CA . ARG A 1 206 ? -17.993 -7.194 3.434 1.00 82.44 206 ARG A CA 1
ATOM 1566 C C . ARG A 1 206 ? -17.266 -5.961 2.900 1.00 82.44 206 ARG A C 1
ATOM 1568 O O . ARG A 1 206 ? -16.917 -5.100 3.707 1.00 82.44 206 ARG A O 1
ATOM 1575 N N . LEU A 1 207 ? -17.045 -5.876 1.587 1.00 87.62 207 LEU A N 1
ATOM 1576 C CA . LEU A 1 207 ? -16.468 -4.704 0.949 1.00 87.62 207 LEU A CA 1
ATOM 1577 C C . LEU A 1 207 ? -17.448 -3.536 1.073 1.00 87.62 207 LEU A C 1
ATOM 1579 O O . LEU A 1 207 ? -18.578 -3.620 0.599 1.00 87.62 207 LEU A O 1
ATOM 1583 N N . ALA A 1 208 ? -17.020 -2.478 1.752 1.00 89.75 208 ALA A N 1
ATOM 1584 C CA . ALA A 1 208 ? -17.815 -1.266 1.921 1.00 89.75 208 ALA A CA 1
ATOM 1585 C C . ALA A 1 208 ? -17.405 -0.190 0.916 1.00 89.75 208 ALA A C 1
ATOM 1587 O O . ALA A 1 208 ? -18.254 0.464 0.320 1.00 89.75 208 ALA A O 1
ATOM 1588 N N . ILE A 1 209 ? -16.096 -0.003 0.742 1.00 92.44 209 ILE A N 1
ATOM 1589 C CA . ILE A 1 209 ? -15.524 1.023 -0.128 1.00 92.44 209 ILE A CA 1
ATOM 1590 C C . ILE A 1 209 ? -14.310 0.432 -0.833 1.00 92.44 209 ILE A C 1
ATOM 1592 O O . ILE A 1 209 ? -13.517 -0.279 -0.213 1.00 92.44 209 ILE A O 1
ATOM 1596 N N . ALA A 1 210 ? -14.161 0.758 -2.114 1.00 93.12 210 ALA A N 1
ATOM 1597 C CA . ALA A 1 210 ? -12.955 0.502 -2.879 1.00 93.12 210 ALA A CA 1
ATOM 1598 C C . ALA A 1 210 ? -12.367 1.825 -3.382 1.00 93.12 210 ALA A C 1
ATOM 1600 O O . ALA A 1 210 ? -13.093 2.673 -3.901 1.00 93.12 210 ALA A O 1
ATOM 1601 N N . LYS A 1 211 ? -11.053 1.988 -3.238 1.00 95.25 211 LYS A N 1
ATOM 1602 C CA . LYS A 1 211 ? -10.257 2.985 -3.959 1.00 95.25 211 LYS A CA 1
ATOM 1603 C C . LYS A 1 211 ? -9.481 2.258 -5.045 1.00 95.25 211 LYS A C 1
ATOM 1605 O O . LYS A 1 211 ? -8.808 1.268 -4.762 1.00 95.25 211 LYS A O 1
ATOM 1610 N N . MET A 1 212 ? -9.587 2.763 -6.265 1.00 94.75 212 MET A N 1
ATOM 1611 C CA . MET A 1 212 ? -8.892 2.242 -7.433 1.00 94.75 212 MET A CA 1
ATOM 1612 C C . MET A 1 212 ? -8.096 3.378 -8.053 1.00 94.75 212 MET A C 1
ATOM 1614 O O . MET A 1 212 ? -8.677 4.358 -8.505 1.00 94.75 212 MET A O 1
ATOM 1618 N N . ASP A 1 213 ? -6.778 3.260 -7.986 1.00 92.62 213 ASP A N 1
ATOM 1619 C CA . ASP A 1 213 ? -5.829 4.210 -8.557 1.00 92.62 213 ASP A CA 1
ATOM 1620 C C . ASP A 1 213 ? -4.656 3.399 -9.110 1.00 92.62 213 ASP A C 1
ATOM 1622 O O . ASP A 1 213 ? -3.630 3.215 -8.457 1.00 92.62 213 ASP A O 1
ATOM 1626 N N . VAL A 1 214 ? -4.887 2.796 -10.275 1.00 91.88 214 VAL A N 1
ATOM 1627 C CA . VAL A 1 214 ? -3.968 1.863 -10.943 1.00 91.88 214 VAL A CA 1
ATOM 1628 C C . VAL A 1 214 ? -3.581 2.381 -12.333 1.00 91.88 214 VAL A C 1
ATOM 1630 O O . VAL A 1 214 ? -3.259 1.601 -13.226 1.00 91.88 214 VAL A O 1
ATOM 1633 N N . GLN A 1 215 ? -3.610 3.709 -12.495 1.00 88.50 215 GLN A N 1
ATOM 1634 C CA . GLN A 1 215 ? -3.065 4.466 -13.626 1.00 88.50 215 GLN A CA 1
ATOM 1635 C C . GLN A 1 215 ? -3.525 3.953 -15.001 1.00 88.50 215 GLN A C 1
ATOM 1637 O O . GLN A 1 215 ? -2.715 3.691 -15.887 1.00 88.50 215 GLN A O 1
ATOM 1642 N N . GLY A 1 216 ? -4.837 3.795 -15.188 1.00 84.44 216 GLY A N 1
ATOM 1643 C CA . GLY A 1 216 ? -5.436 3.342 -16.451 1.00 84.44 216 GLY A CA 1
ATOM 1644 C C . GLY A 1 216 ? -5.712 1.838 -16.500 1.00 84.44 216 GLY A C 1
ATOM 1645 O O . GLY A 1 216 ? -6.418 1.362 -17.392 1.00 84.44 216 GLY A O 1
ATOM 1646 N N . PHE A 1 217 ? -5.219 1.070 -15.524 1.00 90.44 217 PHE A N 1
ATOM 1647 C CA . PHE A 1 217 ? -5.471 -0.368 -15.426 1.00 90.44 217 PHE A CA 1
ATOM 1648 C C . PHE A 1 217 ? -6.822 -0.708 -14.758 1.00 90.44 217 PHE A C 1
ATOM 1650 O O . PHE A 1 217 ? -7.123 -1.879 -14.521 1.00 90.44 217 PHE A O 1
ATOM 1657 N N . GLU A 1 218 ? -7.665 0.289 -14.460 1.00 92.06 218 GLU A N 1
ATOM 1658 C CA . GLU A 1 218 ? -8.903 0.127 -13.686 1.00 92.06 218 GLU A CA 1
ATOM 1659 C C . GLU A 1 218 ? -9.899 -0.804 -14.380 1.00 92.06 218 GLU A C 1
ATOM 1661 O O . GLU A 1 218 ? -10.516 -1.632 -13.716 1.00 92.06 218 GLU A O 1
ATOM 1666 N N . CYS A 1 219 ? -10.021 -0.718 -15.710 1.00 90.81 219 CYS A N 1
ATOM 1667 C CA . CYS A 1 219 ? -10.912 -1.599 -16.472 1.00 90.81 219 CYS A CA 1
ATOM 1668 C C . CYS A 1 219 ? -10.468 -3.063 -16.364 1.00 90.81 219 CYS A C 1
ATOM 1670 O O . CYS A 1 219 ? -11.291 -3.942 -16.147 1.00 90.81 219 CYS A O 1
ATOM 1672 N N . ASN A 1 220 ? -9.157 -3.320 -16.430 1.00 91.44 220 ASN A N 1
ATOM 1673 C CA . ASN A 1 220 ? -8.627 -4.667 -16.237 1.00 91.44 220 ASN A CA 1
ATOM 1674 C C . ASN A 1 220 ? -8.868 -5.166 -14.810 1.00 91.44 220 ASN A C 1
ATOM 1676 O O . ASN A 1 220 ? -9.040 -6.362 -14.624 1.00 91.44 220 ASN A O 1
ATOM 1680 N N . ALA A 1 221 ? -8.841 -4.289 -13.807 1.00 90.50 221 ALA A N 1
ATOM 1681 C CA . ALA A 1 221 ? -9.057 -4.672 -12.415 1.00 90.50 221 ALA A CA 1
ATOM 1682 C C . ALA A 1 221 ? -10.532 -4.965 -12.071 1.00 90.50 221 ALA A C 1
ATOM 1684 O O . ALA A 1 221 ? -10.780 -5.626 -11.062 1.00 90.50 221 ALA A O 1
ATOM 1685 N N . LEU A 1 222 ? -11.487 -4.457 -12.862 1.00 87.19 222 LEU A N 1
ATOM 1686 C CA . LEU A 1 222 ? -12.932 -4.643 -12.657 1.00 87.19 222 LEU A CA 1
ATOM 1687 C C . LEU A 1 222 ? -13.525 -5.862 -13.380 1.00 87.19 222 LEU A C 1
ATOM 1689 O O . LEU A 1 222 ? -14.599 -6.306 -12.972 1.00 87.19 222 LEU A O 1
ATOM 1693 N N . ASP A 1 223 ? -12.855 -6.364 -14.419 1.00 78.19 223 ASP A N 1
ATOM 1694 C CA . ASP A 1 223 ? -13.228 -7.583 -15.157 1.00 78.19 223 ASP A CA 1
ATOM 1695 C C . ASP A 1 223 ? -12.962 -8.862 -14.336 1.00 78.19 223 ASP A C 1
ATOM 1697 O O . ASP A 1 223 ? -13.873 -9.721 -14.273 1.00 78.19 223 ASP A O 1
#

Nearest PDB structures (foldseek):
  3dlc-assembly1_A  TM=4.513E-01  e=3.342E-03  Methanococcus maripaludis
  7l9u-assembly1_A  TM=5.291E-01  e=5.985E-02  Mycobacterium tuberculosis H37Rv
  4qtu-assembly1_B  TM=5.036E-01  e=6.785E-02  Saccharomyces cerevisiae S288C
  4f86-assembly2_G  TM=6.020E-01  e=1.533E-01  Streptomyces lasalocidi
  4ckb-assembly1_D  TM=5.277E-01  e=1.533E-01  Orthopoxvirus vaccinia

InterPro domains:
  IPR006342 Methyltransferase FkbM [PF05050] (95-222)
  IPR006342 Methyltransferase FkbM [TIGR01444] (92-222)
  IPR029063 S-adenosyl-L-methionine-dependent methyltransferase superfamily [G3DSA:3.40.50.150] (79-223)
  IPR029063 S-adenosyl-L-methionine-dependent methyltransferase superfamily [SSF53335] (88-222)

Foldseek 3Di:
DKDFLVDQQPPVAAPVRDWQDFQPPDDVPDPGGAQWQDAPPFPDTFGFRADDDLAPVSVCCSVPSADPVLVVVLVLVVVLVVPDPDDDAFAEEEALCFLPRSVVNNLRSHPHQYEYEAQDRNSSNGNSVRSNRSCVVPVVCRRRYMYDNAHQFQDWDKWWKWAFVSHRSQIATHDCVLVDPGTDPDIDIGTYDHCCVVQPVVNVVRHRYYDHDRNPRVVRNVD

pLDDT: mean 88.31, std 11.88, range [52.62, 98.62]

Organism: NCBI:txid156173

Mean predicted aligned error: 5.59 Å

Secondary structure (DSSP, 8-state):
--B-TTSPPSSSS-TTS--PPPPTT--TT-S--SPBP--TT-S---B----STT-HHHHHHHHHSS-HHHHHHHHHHHHHHHH----S--EEEEE--TTSHHHHHHHHHS--EEEEE---HHHHHHHHHHHHHHHHH-GGGGGGEEEE-SEE-SS-EEEEEEEETTEEEEEEES-HHHHTT---S--EEEEEE-HHHHS-HHHHTTEEEEEE-STT-HHHHH-

Sequence (223 aa):
RVWTPLDVPIPTTHPLNETCRAHPASKAGEKSRFPRLLIPNATLKPEMCVRSGKDLLSSVIMKRGRVTDCRQLIVLWKNHHATASRTGRTIFLELGANIGACTMALLIATDASVIAFEPNPINLYHLTRSLSWAAREDPSLVDRVLVFPIAAGRLAREDLIYTEPGNGGNSVIGGLADAGNKVDSTPLSITVRPLADIFPLKAARRLAIAKMDVQGFECNALD